Protein AF-0000000076625823 (afdb_homodimer)

Structure (mmCIF, N/CA/C/O backbone):
data_AF-0000000076625823-model_v1
#
loop_
_entity.id
_entity.type
_entity.pdbx_description
1 polymer 'Receptor expression-enhancing protein'
#
loop_
_atom_site.group_PDB
_atom_site.id
_atom_site.type_symbol
_atom_site.label_atom_id
_atom_site.label_alt_id
_atom_site.label_comp_id
_atom_site.label_asym_id
_atom_site.label_entity_id
_atom_site.label_seq_id
_atom_site.pdbx_PDB_ins_code
_atom_site.Cartn_x
_atom_site.Cartn_y
_atom_site.Cartn_z
_atom_site.occupancy
_atom_site.B_iso_or_equiv
_atom_site.auth_seq_id
_atom_site.auth_comp_id
_atom_site.auth_asym_id
_atom_site.auth_atom_id
_atom_site.pdbx_PDB_model_num
ATOM 1 N N . MET A 1 1 ? -3.732 29.141 26.281 1 57.47 1 MET A N 1
ATOM 2 C CA . MET A 1 1 ? -3.586 30.188 25.281 1 57.47 1 MET A CA 1
ATOM 3 C C . MET A 1 1 ? -2.172 30.203 24.703 1 57.47 1 MET A C 1
ATOM 5 O O . MET A 1 1 ? -1.99 30.297 23.484 1 57.47 1 MET A O 1
ATOM 9 N N . GLU A 1 2 ? -1.202 29.953 25.578 1 62.72 2 GLU A N 1
ATOM 10 C CA . GLU A 1 2 ? 0.2 29.969 25.172 1 62.72 2 GLU A CA 1
ATOM 11 C C . GLU A 1 2 ? 0.523 28.812 24.234 1 62.72 2 GLU A C 1
ATOM 13 O O . GLU A 1 2 ? 1.235 29 23.234 1 62.72 2 GLU A O 1
ATOM 18 N N . GLN A 1 3 ? -0.118 27.719 24.469 1 63.94 3 GLN A N 1
ATOM 19 C CA . GLN A 1 3 ? 0.103 26.547 23.641 1 63.94 3 GLN A CA 1
ATOM 20 C C . GLN A 1 3 ? -0.424 26.766 22.219 1 63.94 3 GLN A C 1
ATOM 22 O O . GLN A 1 3 ? 0.24 26.406 21.25 1 63.94 3 GLN A O 1
ATOM 27 N N . ILE A 1 4 ? -1.516 27.344 22.219 1 74.56 4 ILE A N 1
ATOM 28 C CA . ILE A 1 4 ? -2.156 27.609 20.938 1 74.56 4 ILE A CA 1
ATOM 29 C C . ILE A 1 4 ? -1.316 28.609 20.141 1 74.56 4 ILE A C 1
ATOM 31 O O . ILE A 1 4 ? -1.138 28.453 18.922 1 74.56 4 ILE A O 1
ATOM 35 N N . ASN A 1 5 ? -0.737 29.438 20.859 1 75.56 5 ASN A N 1
ATOM 36 C CA . ASN A 1 5 ? 0.093 30.438 20.188 1 75.56 5 ASN A CA 1
ATOM 37 C C . ASN A 1 5 ? 1.362 29.812 19.609 1 75.56 5 ASN A C 1
ATOM 39 O O . ASN A 1 5 ? 1.815 30.203 18.531 1 75.56 5 ASN A O 1
ATOM 43 N N . GLY A 1 6 ? 1.816 28.906 20.438 1 75.94 6 GLY A N 1
ATOM 44 C CA . GLY A 1 6 ? 2.98 28.188 19.938 1 75.94 6 GLY A CA 1
ATOM 45 C C . GLY A 1 6 ? 2.695 27.406 18.672 1 75.94 6 GLY A C 1
ATOM 46 O O . GLY A 1 6 ? 3.498 27.422 17.734 1 75.94 6 GLY A O 1
ATOM 47 N N . ILE A 1 7 ? 1.578 26.859 18.641 1 76.19 7 ILE A N 1
ATOM 48 C CA . ILE A 1 7 ? 1.15 26.078 17.484 1 76.19 7 ILE A CA 1
ATOM 49 C C . ILE A 1 7 ? 0.949 27.016 16.297 1 76.19 7 ILE A C 1
ATOM 51 O O . ILE A 1 7 ? 1.395 26.719 15.18 1 76.19 7 ILE A O 1
ATOM 55 N N . ILE A 1 8 ? 0.42 28.109 16.578 1 82.62 8 ILE A N 1
ATOM 56 C CA . ILE A 1 8 ? 0.132 29.062 15.523 1 82.62 8 ILE A CA 1
ATOM 57 C C . ILE A 1 8 ? 1.439 29.609 14.945 1 82.62 8 ILE A C 1
ATOM 59 O O . ILE A 1 8 ? 1.563 29.781 13.727 1 82.62 8 ILE A O 1
ATOM 63 N N . ASP A 1 9 ? 2.365 29.781 15.781 1 81.88 9 ASP A N 1
ATOM 64 C CA . ASP A 1 9 ? 3.648 30.312 15.32 1 81.88 9 ASP A CA 1
ATOM 65 C C . ASP A 1 9 ? 4.363 29.297 14.43 1 81.88 9 ASP A C 1
ATOM 67 O O . ASP A 1 9 ? 4.914 29.656 13.391 1 81.88 9 ASP A O 1
ATOM 71 N N . THR A 1 10 ? 4.324 28.125 14.906 1 76.75 10 THR A N 1
ATOM 72 C CA . THR A 1 10 ? 4.965 27.078 14.125 1 76.75 10 THR A CA 1
ATOM 73 C C . THR A 1 10 ? 4.266 26.906 12.781 1 76.75 10 THR A C 1
ATOM 75 O O . THR A 1 10 ? 4.922 26.75 11.75 1 76.75 10 THR A O 1
ATOM 78 N N . LEU A 1 11 ? 2.996 26.938 12.797 1 80.81 11 LEU A N 1
ATOM 79 C CA . LEU A 1 11 ? 2.217 26.797 11.57 1 80.81 11 LEU A CA 1
ATOM 80 C C . LEU A 1 11 ? 2.469 27.969 10.633 1 80.81 11 LEU A C 1
ATOM 82 O O . LEU A 1 11 ? 2.537 27.797 9.422 1 80.81 11 LEU A O 1
ATOM 86 N N . THR A 1 12 ? 2.592 29.109 11.25 1 82.06 12 THR A N 1
ATOM 87 C CA . THR A 1 12 ? 2.84 30.312 10.461 1 82.06 12 THR A CA 1
ATOM 88 C C . THR A 1 12 ? 4.164 30.203 9.711 1 82.06 12 THR A C 1
ATOM 90 O O . THR A 1 12 ? 4.238 30.516 8.523 1 82.06 12 THR A O 1
ATOM 93 N N . GLU A 1 13 ? 5.141 29.734 10.359 1 79.19 13 GLU A N 1
ATOM 94 C CA . GLU A 1 13 ? 6.461 29.609 9.75 1 79.19 13 GLU A CA 1
ATOM 95 C C . GLU A 1 13 ? 6.465 28.547 8.656 1 79.19 13 GLU A C 1
ATOM 97 O O . GLU A 1 13 ? 7.098 28.719 7.609 1 79.19 13 GLU A O 1
ATOM 102 N N . SER A 1 14 ? 5.727 27.578 8.875 1 75.62 14 SER A N 1
ATOM 103 C CA . SER A 1 14 ? 5.758 26.438 7.961 1 75.62 14 SER A CA 1
ATOM 104 C C . SER A 1 14 ? 4.887 26.703 6.734 1 75.62 14 SER A C 1
ATOM 106 O O . SER A 1 14 ? 5.129 26.125 5.668 1 75.62 14 SER A O 1
ATOM 108 N N . THR A 1 15 ? 3.93 27.469 6.836 1 79.44 15 THR A N 1
ATOM 109 C CA . THR A 1 15 ? 2.967 27.609 5.75 1 79.44 15 THR A CA 1
ATOM 110 C C . THR A 1 15 ? 3.045 28.984 5.121 1 79.44 15 THR A C 1
ATOM 112 O O . THR A 1 15 ? 2.219 29.344 4.273 1 79.44 15 THR A O 1
ATOM 115 N N . ARG A 1 16 ? 4.008 29.719 5.508 1 79.75 16 ARG A N 1
ATOM 116 C CA . ARG A 1 16 ? 4.125 31.109 5.051 1 79.75 16 ARG A CA 1
ATOM 117 C C . ARG A 1 16 ? 4.348 31.172 3.545 1 79.75 16 ARG A C 1
ATOM 119 O O . ARG A 1 16 ? 3.934 32.125 2.891 1 79.75 16 ARG A O 1
ATOM 126 N N . ASN A 1 17 ? 4.844 30.094 2.965 1 77.81 17 ASN A N 1
ATOM 127 C CA . ASN A 1 17 ? 5.207 30.141 1.552 1 77.81 17 ASN A CA 1
ATOM 128 C C . ASN A 1 17 ? 4.219 29.375 0.688 1 77.81 17 ASN A C 1
ATOM 130 O O . ASN A 1 17 ? 4.41 29.234 -0.523 1 77.81 17 ASN A O 1
ATOM 134 N N . LEU A 1 18 ? 3.158 28.906 1.24 1 76.94 18 LEU A N 1
ATOM 135 C CA . LEU A 1 18 ? 2.137 28.203 0.464 1 76.94 18 LEU A CA 1
ATOM 136 C C . LEU A 1 18 ? 1.163 29.203 -0.165 1 76.94 18 LEU A C 1
ATOM 138 O O . LEU A 1 18 ? 0.461 29.922 0.546 1 76.94 18 LEU A O 1
ATOM 142 N N . PRO A 1 19 ? 1.155 29.25 -1.466 1 80.69 19 PRO A N 1
ATOM 143 C CA . PRO A 1 19 ? 0.391 30.297 -2.158 1 80.69 19 PRO A CA 1
ATOM 144 C C . PRO A 1 19 ? -1.096 30.266 -1.81 1 80.69 19 PRO A C 1
ATOM 146 O O . PRO A 1 19 ? -1.702 31.312 -1.586 1 80.69 19 PRO A O 1
ATOM 149 N N . VAL A 1 20 ? -1.667 29.109 -1.739 1 80.62 20 VAL A N 1
ATOM 150 C CA . VAL A 1 20 ? -3.096 28.984 -1.468 1 80.62 20 VAL A CA 1
ATOM 151 C C . VAL A 1 20 ? -3.395 29.484 -0.054 1 80.62 20 VAL A C 1
ATOM 153 O O . VAL A 1 20 ? -4.34 30.25 0.156 1 80.62 20 VAL A O 1
ATOM 156 N N . ILE A 1 21 ? -2.582 29.188 0.88 1 85.75 21 ILE A N 1
ATOM 157 C CA . ILE A 1 21 ? -2.793 29.578 2.27 1 85.75 21 ILE A CA 1
ATOM 158 C C . ILE A 1 21 ? -2.518 31.078 2.434 1 85.75 21 ILE A C 1
ATOM 160 O O . ILE A 1 21 ? -3.238 31.766 3.152 1 85.75 21 ILE A O 1
ATOM 164 N N . LYS A 1 22 ? -1.471 31.5 1.735 1 87.25 22 LYS A N 1
ATOM 165 C CA . LYS A 1 22 ? -1.116 32.906 1.775 1 87.25 22 LYS A CA 1
ATOM 166 C C . LYS A 1 22 ? -2.252 33.781 1.24 1 87.25 22 LYS A C 1
ATOM 168 O O . LYS A 1 22 ? -2.57 34.812 1.817 1 87.25 22 LYS A O 1
ATOM 173 N N . ASP A 1 23 ? -2.809 33.312 0.148 1 90.5 23 ASP A N 1
ATOM 174 C CA . ASP A 1 23 ? -3.895 34.062 -0.476 1 90.5 23 ASP A CA 1
ATOM 175 C C . ASP A 1 23 ? -5.109 34.125 0.446 1 90.5 23 ASP A C 1
ATOM 177 O O . ASP A 1 23 ? -5.711 35.188 0.6 1 90.5 23 ASP A O 1
ATOM 181 N N . ILE A 1 24 ? -5.418 33.094 1.051 1 92.44 24 ILE A N 1
ATOM 182 C CA . ILE A 1 24 ? -6.562 33.062 1.956 1 92.44 24 ILE A CA 1
ATOM 183 C C . ILE A 1 24 ? -6.285 33.938 3.182 1 92.44 24 ILE A C 1
ATOM 185 O O . ILE A 1 24 ? -7.16 34.656 3.639 1 92.44 24 ILE A O 1
ATOM 189 N N . ALA A 1 25 ? -5.086 33.812 3.734 1 93.25 25 ALA A N 1
ATOM 190 C CA . ALA A 1 25 ? -4.691 34.594 4.902 1 93.25 25 ALA A CA 1
ATOM 191 C C . ALA A 1 25 ? -4.773 36.094 4.609 1 93.25 25 ALA A C 1
ATOM 193 O O . ALA A 1 25 ? -5.273 36.875 5.434 1 93.25 25 ALA A O 1
ATOM 194 N N . HIS A 1 26 ? -4.27 36.5 3.432 1 92.88 26 HIS A N 1
ATOM 195 C CA . HIS A 1 26 ? -4.277 37.906 3.027 1 92.88 26 HIS A CA 1
ATOM 196 C C . HIS A 1 26 ? -5.703 38.406 2.9 1 92.88 26 HIS A C 1
ATOM 198 O O . HIS A 1 26 ? -6.004 39.531 3.357 1 92.88 26 HIS A O 1
ATOM 204 N N . LYS A 1 27 ? -6.535 37.656 2.322 1 94.5 27 LYS A N 1
ATOM 205 C CA . LYS A 1 27 ? -7.926 38.062 2.119 1 94.5 27 LYS A CA 1
ATOM 206 C C . LYS A 1 27 ? -8.672 38.156 3.447 1 94.5 27 LYS A C 1
ATOM 208 O O . LYS A 1 27 ? -9.531 39.031 3.629 1 94.5 27 LYS A O 1
ATOM 213 N N . ALA A 1 28 ? -8.398 37.281 4.359 1 94.31 28 ALA A N 1
ATOM 214 C CA . ALA A 1 28 ? -9.086 37.219 5.645 1 94.31 28 ALA A CA 1
ATOM 215 C C . ALA A 1 28 ? -8.453 38.188 6.652 1 94.31 28 ALA A C 1
ATOM 217 O O . ALA A 1 28 ? -9.023 38.438 7.715 1 94.31 28 ALA A O 1
ATOM 218 N N . GLY A 1 29 ? -7.234 38.625 6.418 1 93.88 29 GLY A N 1
ATOM 219 C CA . GLY A 1 29 ? -6.523 39.531 7.305 1 93.88 29 GLY A CA 1
ATOM 220 C C . GLY A 1 29 ? -5.938 38.844 8.523 1 93.88 29 GLY A C 1
ATOM 221 O O . GLY A 1 29 ? -5.93 39.406 9.617 1 93.88 29 GLY A O 1
ATOM 222 N N . VAL A 1 30 ? -5.641 37.625 8.383 1 94.06 30 VAL A N 1
ATOM 223 C CA . VAL A 1 30 ? -5.062 36.844 9.477 1 94.06 30 VAL A CA 1
ATOM 224 C C . VAL A 1 30 ? -3.75 36.219 9.031 1 94.06 30 VAL A C 1
ATOM 226 O O . VAL A 1 30 ? -3.361 36.344 7.863 1 94.06 30 VAL A O 1
ATOM 229 N N . SER A 1 31 ? -3.008 35.656 10.023 1 91.81 31 SER A N 1
ATOM 230 C CA . SER A 1 31 ? -1.742 35.031 9.695 1 91.81 31 SER A CA 1
ATOM 231 C C . SER A 1 31 ? -1.971 33.688 9.016 1 91.81 31 SER A C 1
ATOM 233 O O . SER A 1 31 ? -3.053 33.094 9.125 1 91.81 31 SER A O 1
ATOM 235 N N . THR A 1 32 ? -0.973 33.188 8.359 1 90.12 32 THR A N 1
ATOM 236 C CA . THR A 1 32 ? -1.04 31.875 7.707 1 90.12 32 THR A CA 1
ATOM 237 C C . THR A 1 32 ? -1.203 30.766 8.742 1 90.12 32 THR A C 1
ATOM 239 O O . THR A 1 32 ? -1.819 29.734 8.461 1 90.12 32 THR A O 1
ATOM 242 N N . GLY A 1 33 ? -0.677 30.984 9.859 1 87 33 GLY A N 1
ATOM 243 C CA . GLY A 1 33 ? -0.816 30.016 10.938 1 87 33 GLY A CA 1
ATOM 244 C C . GLY A 1 33 ? -2.256 29.797 11.367 1 87 33 GLY A C 1
ATOM 245 O O . GLY A 1 33 ? -2.676 28.672 11.602 1 87 33 GLY A O 1
ATOM 246 N N . HIS A 1 34 ? -2.975 30.844 11.508 1 90.81 34 HIS A N 1
ATOM 247 C CA . HIS A 1 34 ? -4.387 30.75 11.867 1 90.81 34 HIS A CA 1
ATOM 248 C C . HIS A 1 34 ? -5.184 30.016 10.797 1 90.81 34 HIS A C 1
ATOM 250 O O . HIS A 1 34 ? -6.051 29.203 11.109 1 90.81 34 HIS A O 1
ATOM 256 N N . VAL A 1 35 ? -4.895 30.344 9.555 1 90.5 35 VAL A N 1
ATOM 257 C CA . VAL A 1 35 ? -5.59 29.688 8.445 1 90.5 35 VAL A CA 1
ATOM 258 C C . VAL A 1 35 ? -5.277 28.203 8.445 1 90.5 35 VAL A C 1
ATOM 260 O O . VAL A 1 35 ? -6.18 27.375 8.273 1 90.5 35 VAL A O 1
ATOM 263 N N . SER A 1 36 ? -4.027 27.906 8.695 1 86.94 36 SER A N 1
ATOM 264 C CA . SER A 1 36 ? -3.617 26.516 8.719 1 86.94 36 SER A CA 1
ATOM 265 C C . SER A 1 36 ? -4.277 25.75 9.859 1 86.94 36 SER A C 1
ATOM 267 O O . SER A 1 36 ? -4.719 24.609 9.688 1 86.94 36 SER A O 1
ATOM 269 N N . LEU A 1 37 ? -4.258 26.328 10.961 1 87.44 37 LEU A N 1
ATOM 270 C CA . LEU A 1 37 ? -4.906 25.688 12.109 1 87.44 37 LEU A CA 1
ATOM 271 C C . LEU A 1 37 ? -6.391 25.469 11.836 1 87.44 37 LEU A C 1
ATOM 273 O O . LEU A 1 37 ? -6.93 24.406 12.156 1 87.44 37 LEU A O 1
ATOM 277 N N . GLY A 1 38 ? -7.023 26.453 11.32 1 89 38 GLY A N 1
ATOM 278 C CA . GLY A 1 38 ? -8.422 26.297 10.938 1 89 38 GLY A CA 1
ATOM 279 C C . GLY A 1 38 ? -8.648 25.156 9.961 1 89 38 GLY A C 1
ATOM 280 O O . GLY A 1 38 ? -9.594 24.375 10.117 1 89 38 GLY A O 1
ATOM 281 N N . ALA A 1 39 ? -7.828 25.094 8.977 1 88.12 39 ALA A N 1
ATOM 282 C CA . ALA A 1 39 ? -7.934 24.031 7.988 1 88.12 39 ALA A CA 1
ATOM 283 C C . ALA A 1 39 ? -7.766 22.656 8.641 1 88.12 39 ALA A C 1
ATOM 285 O O . ALA A 1 39 ? -8.5 21.719 8.328 1 88.12 39 ALA A O 1
ATOM 286 N N . ILE A 1 40 ? -6.793 22.516 9.492 1 86.81 40 ILE A N 1
ATOM 287 C CA . ILE A 1 40 ? -6.523 21.266 10.172 1 86.81 40 ILE A CA 1
ATOM 288 C C . ILE A 1 40 ? -7.73 20.859 11.016 1 86.81 40 ILE A C 1
ATOM 290 O O . ILE A 1 40 ? -8.164 19.703 10.977 1 86.81 40 ILE A O 1
ATOM 294 N N . VAL A 1 41 ? -8.203 21.766 11.734 1 88.62 41 VAL A N 1
ATOM 295 C CA . VAL A 1 41 ? -9.375 21.516 12.578 1 88.62 41 VAL A CA 1
ATOM 296 C C . VAL A 1 41 ? -10.555 21.109 11.703 1 88.62 41 VAL A C 1
ATOM 298 O O . VAL A 1 41 ? -11.281 20.156 12.023 1 88.62 41 VAL A O 1
ATOM 301 N N . PHE A 1 42 ? -10.742 21.797 10.617 1 89.94 42 PHE A N 1
ATOM 302 C CA . PHE A 1 42 ? -11.828 21.516 9.688 1 89.94 42 PHE A CA 1
ATOM 303 C C . PHE A 1 42 ? -11.703 20.109 9.117 1 89.94 42 PHE A C 1
ATOM 305 O O . PHE A 1 42 ? -12.672 19.344 9.117 1 89.94 42 PHE A O 1
ATOM 312 N N . ILE A 1 43 ? -10.555 19.781 8.703 1 88.81 43 ILE A N 1
ATOM 313 C CA . ILE A 1 43 ? -10.297 18.469 8.117 1 88.81 43 ILE A CA 1
ATOM 314 C C . ILE A 1 43 ? -10.547 17.391 9.164 1 88.81 43 ILE A C 1
ATOM 316 O O . ILE A 1 43 ? -11.211 16.391 8.875 1 88.81 43 ILE A O 1
ATOM 320 N N . THR A 1 44 ? -10.047 17.609 10.367 1 88.31 44 THR A N 1
ATOM 321 C CA . THR A 1 44 ? -10.211 16.656 11.453 1 88.31 44 THR A CA 1
ATOM 322 C C . THR A 1 44 ? -11.695 16.438 11.773 1 88.31 44 THR A C 1
ATOM 324 O O . THR A 1 44 ? -12.141 15.305 11.938 1 88.31 44 THR A O 1
ATOM 327 N N . LEU A 1 45 ? -12.406 17.484 11.766 1 89.12 45 LEU A N 1
ATOM 328 C CA . LEU A 1 45 ? -13.836 17.406 12.039 1 89.12 45 LEU A CA 1
ATOM 329 C C . LEU A 1 45 ? -14.562 16.641 10.945 1 89.12 45 LEU A C 1
ATOM 331 O O . LEU A 1 45 ? -15.445 15.828 11.227 1 89.12 45 LEU A O 1
ATOM 335 N N . PHE A 1 46 ? -14.242 16.938 9.758 1 89.88 46 PHE A N 1
ATOM 336 C CA . PHE A 1 46 ? -14.844 16.234 8.633 1 89.88 46 PHE A CA 1
ATOM 337 C C . PHE A 1 46 ? -14.562 14.742 8.703 1 89.88 46 PHE A C 1
ATOM 339 O O . PHE A 1 46 ? -15.461 13.922 8.477 1 89.88 46 PHE A O 1
ATOM 346 N N . MET A 1 47 ? -13.398 14.398 9.078 1 88.88 47 MET A N 1
ATOM 347 C CA . MET A 1 47 ? -13.031 12.984 9.188 1 88.88 47 MET A CA 1
ATOM 348 C C . MET A 1 47 ? -13.766 12.328 10.352 1 88.88 47 MET A C 1
ATOM 350 O O . MET A 1 47 ? -14.141 11.156 10.266 1 88.88 47 MET A O 1
ATOM 354 N N . PHE A 1 48 ? -13.883 13.141 11.375 1 85.06 48 PHE A N 1
ATOM 355 C CA . PHE A 1 48 ? -14.609 12.656 12.539 1 85.06 48 PHE A CA 1
ATOM 356 C C . PHE A 1 48 ? -16.047 12.297 12.172 1 85.06 48 PHE A C 1
ATOM 358 O O . PHE A 1 48 ? -16.578 11.297 12.656 1 85.06 48 PHE A O 1
ATOM 365 N N . LEU A 1 49 ? -16.594 13.008 11.211 1 85.81 49 LEU A N 1
ATOM 366 C CA . LEU A 1 49 ? -17.969 12.789 10.766 1 85.81 49 LEU A CA 1
ATOM 367 C C . LEU A 1 49 ? -18.016 11.7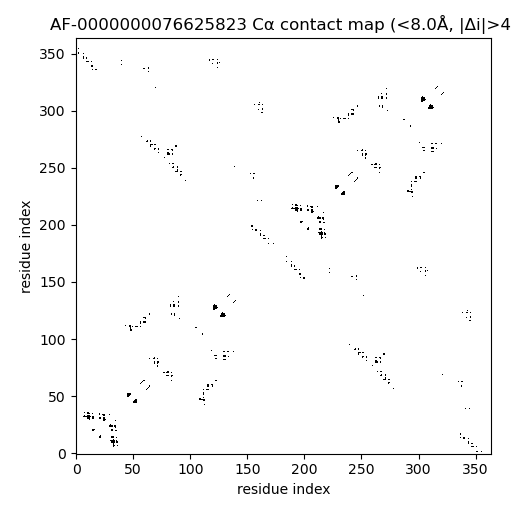42 9.664 1 85.81 49 LEU A C 1
ATOM 369 O O . LEU A 1 49 ? -19.094 11.398 9.18 1 85.81 49 LEU A O 1
ATOM 373 N N . GLY A 1 50 ? -16.859 11.273 9.273 1 81.19 50 GLY A N 1
ATOM 374 C CA . GLY A 1 50 ? -16.781 10.234 8.258 1 81.19 50 GLY A CA 1
ATOM 375 C C . GLY A 1 50 ? -16.859 10.773 6.844 1 81.19 50 GLY A C 1
ATOM 376 O O . GLY A 1 50 ? -16.953 10.008 5.883 1 81.19 50 GLY A O 1
ATOM 377 N N . ILE A 1 51 ? -16.766 12.094 6.754 1 86.06 51 ILE A N 1
ATOM 378 C CA . ILE A 1 51 ? -16.891 12.727 5.445 1 86.06 51 ILE A CA 1
ATOM 379 C C . ILE A 1 51 ? -15.516 12.766 4.77 1 86.06 51 ILE A C 1
ATOM 381 O O . ILE A 1 51 ? -14.586 13.414 5.27 1 86.06 51 ILE A O 1
ATOM 385 N N . CYS A 1 52 ? -15.375 12.117 3.635 1 87.06 52 CYS A N 1
ATOM 386 C CA . CYS A 1 52 ? -14.172 12.086 2.814 1 87.06 52 CYS A CA 1
ATOM 387 C C . CYS A 1 52 ? -12.992 11.531 3.596 1 87.06 52 CYS A C 1
ATOM 389 O O . CYS A 1 52 ? -11.836 11.844 3.299 1 87.06 52 CYS A O 1
ATOM 391 N N . ALA A 1 53 ? -13.242 10.75 4.652 1 86.94 53 ALA A N 1
ATOM 392 C CA . ALA A 1 53 ? -12.188 10.266 5.547 1 86.94 53 ALA A CA 1
ATOM 393 C C . ALA A 1 53 ? -11.258 9.297 4.828 1 86.94 53 ALA A C 1
ATOM 395 O O . ALA A 1 53 ? -10.031 9.398 4.941 1 86.94 53 ALA A O 1
ATOM 396 N N . ASP A 1 54 ? -11.758 8.453 4.031 1 85.19 54 ASP A N 1
ATOM 397 C CA . ASP A 1 54 ? -10.953 7.488 3.295 1 85.19 54 ASP A CA 1
ATOM 398 C C . ASP A 1 54 ? -10.094 8.188 2.24 1 85.19 54 ASP A C 1
ATOM 400 O O . ASP A 1 54 ? -8.922 7.848 2.064 1 85.19 54 ASP A O 1
ATOM 404 N N . LEU A 1 55 ? -10.781 9.062 1.586 1 84.88 55 LEU A N 1
ATOM 405 C CA . LEU A 1 55 ? -10.07 9.797 0.543 1 84.88 55 LEU A CA 1
ATOM 406 C C . LEU A 1 55 ? -8.898 10.57 1.128 1 84.88 55 LEU A C 1
ATOM 408 O O . LEU A 1 55 ? -7.777 10.492 0.612 1 84.88 55 LEU A O 1
ATOM 412 N N . ILE A 1 56 ? -9.141 11.266 2.24 1 88.62 56 ILE A N 1
ATOM 413 C CA . ILE A 1 56 ? -8.086 12.055 2.881 1 88.62 56 ILE A CA 1
ATOM 414 C C . ILE A 1 56 ? -6.973 11.133 3.361 1 88.62 56 ILE A C 1
ATOM 416 O O . ILE A 1 56 ? -5.789 11.414 3.135 1 88.62 56 ILE A O 1
ATOM 420 N N . THR A 1 57 ? -7.309 10.008 3.986 1 89.94 57 THR A N 1
ATOM 421 C CA . THR A 1 57 ? -6.32 9.062 4.496 1 89.94 57 THR A CA 1
ATOM 422 C C . THR A 1 57 ? -5.512 8.461 3.35 1 89.94 57 THR A C 1
ATOM 424 O O . THR A 1 57 ? -4.305 8.242 3.482 1 89.94 57 THR A O 1
ATOM 427 N N . ASP A 1 58 ? -6.09 8.242 2.221 1 89.44 58 ASP A N 1
ATOM 428 C CA . ASP A 1 58 ? -5.395 7.68 1.067 1 89.44 58 ASP A CA 1
ATOM 429 C C . ASP A 1 58 ? -4.457 8.711 0.436 1 89.44 58 ASP A C 1
ATOM 431 O O . ASP A 1 58 ? -3.318 8.391 0.088 1 89.44 58 ASP A O 1
ATOM 435 N N . LEU A 1 59 ? -4.98 9.914 0.326 1 88.94 59 LEU A N 1
ATOM 436 C CA . LEU A 1 59 ? -4.172 10.961 -0.277 1 88.94 59 LEU A CA 1
ATOM 437 C C . LEU A 1 59 ? -2.904 11.203 0.538 1 88.94 59 LEU A C 1
ATOM 439 O O . LEU A 1 59 ? -1.806 11.266 -0.019 1 88.94 59 LEU A O 1
ATOM 443 N N . ILE A 1 60 ? -3.049 11.234 1.796 1 89.69 60 ILE A N 1
ATOM 444 C CA . ILE A 1 60 ? -1.911 11.586 2.639 1 89.69 60 ILE A CA 1
ATOM 445 C C . ILE A 1 60 ? -1.11 10.328 2.973 1 89.69 60 ILE A C 1
ATOM 447 O O . ILE A 1 60 ? 0.122 10.352 2.953 1 89.69 60 ILE A O 1
ATOM 451 N N . GLY A 1 61 ? -1.804 9.234 3.244 1 91.81 61 GLY A N 1
ATOM 452 C CA . GLY A 1 61 ? -1.158 8.031 3.732 1 91.81 61 GLY A CA 1
ATOM 453 C C . GLY A 1 61 ? -0.618 7.148 2.621 1 91.81 61 GLY A C 1
ATOM 454 O O . GLY A 1 61 ? 0.22 6.277 2.863 1 91.81 61 GLY A O 1
ATOM 455 N N . MET A 1 62 ? -1.044 7.352 1.397 1 94.12 62 MET A N 1
ATOM 456 C CA . MET A 1 62 ? -0.608 6.48 0.31 1 94.12 62 MET A CA 1
ATOM 457 C C . MET A 1 62 ? -0.052 7.297 -0.852 1 94.12 62 MET A C 1
ATOM 459 O O . MET A 1 62 ? 1.055 7.035 -1.327 1 94.12 62 MET A O 1
ATOM 463 N N . PHE A 1 63 ? -0.703 8.367 -1.159 1 90.81 63 PHE A N 1
ATOM 464 C CA . PHE A 1 63 ? -0.276 9.094 -2.346 1 90.81 63 PHE A CA 1
ATOM 465 C C . PHE A 1 63 ? 0.973 9.922 -2.053 1 90.81 63 PHE A C 1
ATOM 467 O O . PHE A 1 63 ? 1.865 10.023 -2.898 1 90.81 63 PHE A O 1
ATOM 474 N N . TYR A 1 64 ? 1.024 10.516 -0.892 1 90.44 64 TYR A N 1
ATOM 475 C CA . TYR A 1 64 ? 2.232 11.25 -0.535 1 90.44 64 TYR A CA 1
ATOM 476 C C . TYR A 1 64 ? 3.447 10.336 -0.523 1 90.44 64 TYR A C 1
ATOM 478 O O . TYR A 1 64 ? 4.445 10.609 -1.193 1 90.44 64 TYR A O 1
ATOM 486 N N . PRO A 1 65 ? 3.312 9.227 0.168 1 93.88 65 PRO A N 1
ATOM 487 C CA . PRO A 1 65 ? 4.441 8.297 0.124 1 93.88 65 PRO A CA 1
ATOM 488 C C . PRO A 1 65 ? 4.734 7.793 -1.287 1 93.88 65 PRO A C 1
ATOM 490 O O . PRO A 1 65 ? 5.895 7.531 -1.624 1 93.88 65 PRO A O 1
ATOM 493 N N . MET A 1 66 ? 3.709 7.656 -2.053 1 94.81 66 MET A N 1
ATOM 494 C CA . MET A 1 66 ? 3.9 7.223 -3.434 1 94.81 66 MET A CA 1
ATOM 495 C C . MET A 1 66 ? 4.75 8.234 -4.203 1 94.81 66 MET A C 1
ATOM 497 O O . MET A 1 66 ? 5.703 7.852 -4.887 1 94.81 66 MET A O 1
ATOM 501 N N . PHE A 1 67 ? 4.473 9.461 -4.051 1 91.62 67 PHE A N 1
ATOM 502 C CA . PHE A 1 67 ? 5.207 10.508 -4.75 1 91.62 67 PHE A CA 1
ATOM 503 C C . PHE A 1 67 ? 6.641 10.594 -4.242 1 91.62 67 PHE A C 1
ATOM 505 O O . PHE A 1 67 ? 7.574 10.766 -5.031 1 91.62 67 PHE A O 1
ATOM 512 N N . MET A 1 68 ? 6.832 10.523 -2.988 1 92 68 MET A N 1
ATOM 513 C CA . MET A 1 68 ? 8.172 10.57 -2.414 1 92 68 MET A CA 1
ATOM 514 C C . MET A 1 68 ? 8.984 9.359 -2.838 1 92 68 MET A C 1
ATOM 516 O O . MET A 1 68 ? 10.203 9.445 -3.016 1 92 68 MET A O 1
ATOM 520 N N . SER A 1 69 ? 8.297 8.25 -2.945 1 95.19 69 SER A N 1
ATOM 521 C CA . SER A 1 69 ? 8.961 7.055 -3.459 1 95.19 69 SER A CA 1
ATOM 522 C C . SER A 1 69 ? 9.406 7.254 -4.902 1 95.19 69 SER A C 1
ATOM 524 O O . SER A 1 69 ? 10.508 6.84 -5.281 1 95.19 69 SER A O 1
ATOM 526 N N . PHE A 1 70 ? 8.555 7.879 -5.668 1 94.12 70 PHE A N 1
ATOM 527 C CA . PHE A 1 70 ? 8.914 8.211 -7.043 1 94.12 70 PHE A CA 1
ATOM 528 C C . PHE A 1 70 ? 10.156 9.094 -7.078 1 94.12 70 PHE A C 1
ATOM 530 O O . PHE A 1 70 ? 11.078 8.836 -7.852 1 94.12 70 PHE A O 1
ATOM 537 N N . LYS A 1 71 ? 10.227 10.055 -6.266 1 92.25 71 LYS A N 1
ATOM 538 C CA . LYS A 1 71 ? 11.383 10.938 -6.199 1 92.25 71 LYS A CA 1
ATOM 539 C C . LYS A 1 71 ? 12.641 10.172 -5.789 1 92.25 71 LYS A C 1
ATOM 541 O O . LYS A 1 71 ? 13.719 10.406 -6.332 1 92.25 71 LYS A O 1
ATOM 546 N N . ALA A 1 72 ? 12.484 9.336 -4.836 1 92.62 72 ALA A N 1
ATOM 547 C CA . ALA A 1 72 ? 13.609 8.523 -4.379 1 92.62 72 ALA A CA 1
ATOM 548 C C . ALA A 1 72 ? 14.156 7.656 -5.508 1 92.62 72 ALA A C 1
ATOM 550 O O . ALA A 1 72 ? 15.375 7.504 -5.648 1 92.62 72 ALA A O 1
ATOM 551 N N . LEU A 1 73 ? 13.234 7.129 -6.316 1 93.94 73 LEU A N 1
ATOM 552 C CA . LEU A 1 73 ? 13.633 6.258 -7.418 1 93.94 73 LEU A CA 1
ATOM 553 C C . LEU A 1 73 ? 14.406 7.035 -8.477 1 93.94 73 LEU A C 1
ATOM 555 O O . LEU A 1 73 ? 15.266 6.48 -9.156 1 93.94 73 LEU A O 1
ATOM 559 N N . GLU A 1 74 ? 14.117 8.281 -8.602 1 91.56 74 GLU A N 1
ATOM 560 C CA . GLU A 1 74 ? 14.711 9.094 -9.656 1 91.56 74 GLU A CA 1
ATOM 561 C C . GLU A 1 74 ? 15.984 9.789 -9.172 1 91.56 74 GLU A C 1
ATOM 563 O O . GLU A 1 74 ? 16.703 10.398 -9.961 1 91.56 74 GLU A O 1
ATOM 568 N N . THR A 1 75 ? 16.234 9.633 -7.887 1 86.69 75 THR A N 1
ATOM 569 C CA . THR A 1 75 ? 17.469 10.188 -7.344 1 86.69 75 THR A CA 1
ATOM 570 C C . THR A 1 75 ? 18.484 9.086 -7.074 1 86.69 75 THR A C 1
ATOM 572 O O . THR A 1 75 ? 18.125 7.91 -6.992 1 86.69 75 THR A O 1
ATOM 575 N N . LYS A 1 76 ? 19.812 9.312 -7 1 80 76 LYS A N 1
ATOM 576 C CA . LYS A 1 76 ? 20.891 8.328 -6.922 1 80 76 LYS A CA 1
ATOM 577 C C . LYS A 1 76 ? 21.094 7.852 -5.484 1 80 76 LYS A C 1
ATOM 579 O O . LYS A 1 76 ? 21.594 6.75 -5.258 1 80 76 LYS A O 1
ATOM 584 N N . GLY A 1 77 ? 20.516 8.406 -4.52 1 76.75 77 GLY A N 1
ATOM 585 C CA . GLY A 1 77 ? 20.766 7.992 -3.15 1 76.75 77 GLY A CA 1
ATOM 586 C C . GLY A 1 77 ? 19.922 6.82 -2.709 1 76.75 77 GLY A C 1
ATOM 587 O O . GLY A 1 77 ? 18.688 6.855 -2.84 1 76.75 77 GLY A O 1
ATOM 588 N N . ALA A 1 78 ? 20.578 5.727 -2.211 1 76.56 78 ALA A N 1
ATOM 589 C CA . ALA A 1 78 ? 19.922 4.492 -1.795 1 76.56 78 ALA A CA 1
ATOM 590 C C . ALA A 1 78 ? 19.188 4.68 -0.468 1 76.56 78 ALA A C 1
ATOM 592 O O . ALA A 1 78 ? 18.219 3.969 -0.176 1 76.56 78 ALA A O 1
ATOM 593 N N . ASP A 1 79 ? 19.594 5.68 0.226 1 85.06 79 ASP A N 1
ATOM 594 C CA . ASP A 1 79 ? 19.062 5.832 1.576 1 85.06 79 ASP A CA 1
ATOM 595 C C . ASP A 1 79 ? 17.594 6.238 1.542 1 85.06 79 ASP A C 1
ATOM 597 O O . ASP A 1 79 ? 16.781 5.754 2.346 1 85.06 79 ASP A O 1
ATOM 601 N N . ASP A 1 80 ? 17.266 7.027 0.625 1 88.94 80 ASP A N 1
ATOM 602 C CA . ASP A 1 80 ? 15.867 7.453 0.52 1 88.94 80 ASP A CA 1
ATOM 603 C C . ASP A 1 80 ? 14.977 6.309 0.041 1 88.94 80 ASP A C 1
ATOM 605 O O . ASP A 1 80 ? 13.828 6.184 0.474 1 88.94 80 ASP A O 1
ATOM 609 N N . ASP A 1 81 ? 15.617 5.441 -0.825 1 92.12 81 ASP A N 1
ATOM 610 C CA . ASP A 1 81 ? 14.867 4.266 -1.256 1 92.12 81 ASP A CA 1
ATOM 611 C C . ASP A 1 81 ? 14.492 3.389 -0.064 1 92.12 81 ASP A C 1
ATOM 613 O O . ASP A 1 81 ? 13.352 2.928 0.038 1 92.12 81 ASP A O 1
ATOM 617 N N . LYS A 1 82 ? 15.438 3.172 0.792 1 93.31 82 LYS A N 1
ATOM 618 C CA . LYS A 1 82 ? 15.219 2.301 1.942 1 93.31 82 LYS A CA 1
ATOM 619 C C . LYS A 1 82 ? 14.164 2.891 2.881 1 93.31 82 LYS A C 1
ATOM 621 O O . LYS A 1 82 ? 13.352 2.158 3.445 1 93.31 82 LYS A O 1
ATOM 626 N N . LEU A 1 83 ? 14.219 4.152 3.029 1 93.44 83 LEU A N 1
ATOM 627 C CA . LEU A 1 83 ? 13.273 4.824 3.912 1 93.44 83 LEU A CA 1
ATOM 628 C C . LEU A 1 83 ? 11.836 4.566 3.467 1 93.44 83 LEU A C 1
ATOM 630 O O . LEU A 1 83 ? 11.008 4.121 4.262 1 93.44 83 LEU A O 1
ATOM 634 N N . TRP A 1 84 ? 11.641 4.812 2.238 1 96.38 84 TRP A N 1
ATOM 635 C CA . TRP A 1 84 ? 10.266 4.715 1.761 1 96.38 84 TRP A CA 1
ATOM 636 C C . TRP A 1 84 ? 9.844 3.254 1.604 1 96.38 84 TRP A C 1
ATOM 638 O O . TRP A 1 84 ? 8.68 2.91 1.816 1 96.38 84 TRP A O 1
ATOM 648 N N . LEU A 1 85 ? 10.828 2.404 1.255 1 97.25 85 LEU A N 1
ATOM 649 C CA . LEU A 1 85 ? 10.523 0.978 1.237 1 97.25 85 LEU A CA 1
ATOM 650 C C . LEU A 1 85 ? 10.133 0.488 2.627 1 97.25 85 LEU A C 1
ATOM 652 O O . LEU A 1 85 ? 9.203 -0.311 2.771 1 97.25 85 LEU A O 1
ATOM 656 N N . THR A 1 86 ? 10.82 0.97 3.629 1 97.62 86 THR A N 1
ATOM 657 C CA . THR A 1 86 ? 10.492 0.628 5.008 1 97.62 86 THR A CA 1
ATOM 658 C C . THR A 1 86 ? 9.086 1.099 5.363 1 97.62 86 THR A C 1
ATOM 660 O O . THR A 1 86 ? 8.328 0.375 6.012 1 97.62 86 THR A O 1
ATOM 663 N N . TYR A 1 87 ? 8.75 2.309 4.93 1 97.5 87 TYR A N 1
ATOM 664 C CA . TYR A 1 87 ? 7.398 2.807 5.152 1 97.5 87 TYR A CA 1
ATOM 665 C C . TYR A 1 87 ? 6.363 1.835 4.598 1 97.5 87 TYR A C 1
ATOM 667 O O . TYR A 1 87 ? 5.383 1.512 5.273 1 97.5 87 TYR A O 1
ATOM 675 N N . TRP A 1 88 ? 6.562 1.366 3.385 1 97.69 88 TRP A N 1
ATOM 676 C CA . TRP A 1 88 ? 5.594 0.5 2.719 1 97.69 88 TRP A CA 1
ATOM 677 C C . TRP A 1 88 ? 5.465 -0.832 3.449 1 97.69 88 TRP A C 1
ATOM 679 O O . TRP A 1 88 ? 4.375 -1.408 3.516 1 97.69 88 TRP A O 1
ATOM 689 N N . VAL A 1 89 ? 6.57 -1.352 4.004 1 97.44 89 VAL A N 1
ATOM 690 C CA . VAL A 1 89 ? 6.527 -2.594 4.77 1 97.44 89 VAL A CA 1
ATOM 691 C C . VAL A 1 89 ? 5.668 -2.404 6.016 1 97.44 89 VAL A C 1
ATOM 693 O O . VAL A 1 89 ? 4.785 -3.217 6.297 1 97.44 89 VAL A O 1
ATOM 696 N N . VAL A 1 90 ? 5.879 -1.338 6.703 1 97.38 90 VAL A N 1
ATOM 697 C CA . VAL A 1 90 ? 5.141 -1.053 7.93 1 97.38 90 VAL A CA 1
ATOM 698 C C . VAL A 1 90 ? 3.68 -0.758 7.594 1 97.38 90 VAL A C 1
ATOM 700 O O . VAL A 1 90 ? 2.77 -1.219 8.289 1 97.38 90 VAL A O 1
ATOM 703 N N . PHE A 1 91 ? 3.477 0.009 6.539 1 97.12 91 PHE A N 1
ATOM 704 C CA . PHE A 1 91 ? 2.141 0.362 6.078 1 97.12 91 PHE A CA 1
ATOM 705 C C . PHE A 1 91 ? 1.332 -0.889 5.754 1 97.12 91 PHE A C 1
ATOM 707 O O . PHE A 1 91 ? 0.16 -0.989 6.121 1 97.12 91 PHE A O 1
ATOM 714 N N . ALA A 1 92 ? 1.951 -1.824 5.062 1 95.81 92 ALA A N 1
ATOM 715 C CA . ALA A 1 92 ? 1.265 -3.053 4.668 1 95.81 92 ALA A CA 1
ATOM 716 C C . ALA A 1 92 ? 0.823 -3.848 5.895 1 95.81 92 ALA A C 1
ATOM 718 O O . ALA A 1 92 ? -0.298 -4.363 5.938 1 95.81 92 ALA A O 1
ATOM 719 N N . LEU A 1 93 ? 1.676 -4.008 6.855 1 92.94 93 LEU A N 1
ATOM 720 C CA . LEU A 1 93 ? 1.33 -4.715 8.086 1 92.94 93 LEU A CA 1
ATOM 721 C C . LEU A 1 93 ? 0.199 -4.008 8.82 1 92.94 93 LEU A C 1
ATOM 723 O O . LEU A 1 93 ? -0.728 -4.656 9.312 1 92.94 93 LEU A O 1
ATOM 727 N N . PHE A 1 94 ? 0.335 -2.693 8.914 1 93 94 PHE A N 1
ATOM 728 C CA . PHE A 1 94 ? -0.714 -1.898 9.547 1 93 94 PHE A CA 1
ATOM 729 C C . PHE A 1 94 ? -2.041 -2.082 8.82 1 93 94 PHE A C 1
ATOM 731 O O . PHE A 1 94 ? -3.09 -2.217 9.453 1 93 94 PHE A O 1
ATOM 738 N N . LYS A 1 95 ? -2 -2.053 7.48 1 90.81 95 LYS A N 1
ATOM 739 C CA . LYS A 1 95 ? -3.209 -2.121 6.668 1 90.81 95 LYS A CA 1
ATOM 740 C C . LYS A 1 95 ? -3.945 -3.439 6.879 1 90.81 95 LYS A C 1
ATOM 742 O O . LYS A 1 95 ? -5.176 -3.477 6.887 1 90.81 95 LYS A O 1
ATOM 747 N N . VAL A 1 96 ? -3.266 -4.527 7.062 1 83.75 96 VAL A N 1
ATOM 748 C CA . VAL A 1 96 ? -3.873 -5.832 7.297 1 83.75 96 VAL A CA 1
ATOM 749 C C . VAL A 1 96 ? -4.637 -5.816 8.617 1 83.75 96 VAL A C 1
ATOM 751 O O . VAL A 1 96 ? -5.77 -6.297 8.695 1 83.75 96 VAL A O 1
ATOM 754 N N . ILE A 1 97 ? -3.973 -5.316 9.57 1 84.62 97 ILE A N 1
ATOM 755 C CA . ILE A 1 97 ? -4.602 -5.219 10.883 1 84.62 97 ILE A CA 1
ATOM 756 C C . ILE A 1 97 ? -5.809 -4.285 10.812 1 84.62 97 ILE A C 1
ATOM 758 O O . ILE A 1 97 ? -6.871 -4.586 11.367 1 84.62 97 ILE A O 1
ATOM 762 N N . ASP A 1 98 ? -5.57 -3.203 10.078 1 86.25 98 ASP A N 1
ATOM 763 C CA . ASP A 1 98 ? -6.602 -2.182 9.938 1 86.25 98 ASP A CA 1
ATOM 764 C C . ASP A 1 98 ? -7.824 -2.732 9.203 1 86.25 98 ASP A C 1
ATOM 766 O O . ASP A 1 98 ? -8.961 -2.449 9.586 1 86.25 98 ASP A O 1
ATOM 770 N N . ASP A 1 99 ? -7.656 -3.463 8.148 1 80.56 99 ASP A N 1
ATOM 771 C CA . ASP A 1 99 ? -8.75 -3.992 7.344 1 80.56 99 ASP A CA 1
ATOM 772 C C . ASP A 1 99 ? -9.609 -4.965 8.148 1 80.56 99 ASP A C 1
ATOM 774 O O . ASP A 1 99 ? -10.82 -5.039 7.953 1 80.56 99 ASP A O 1
ATOM 778 N N . TRP A 1 100 ? -9.023 -5.688 9.055 1 75.69 100 TRP A N 1
ATOM 779 C CA . TRP A 1 100 ? -9.758 -6.668 9.852 1 75.69 100 TRP A CA 1
ATOM 780 C C . TRP A 1 100 ? -10.375 -6.016 11.078 1 75.69 100 TRP A C 1
ATOM 782 O O . TRP A 1 100 ? -11.406 -6.469 11.578 1 75.69 100 TRP A O 1
ATOM 792 N N . SER A 1 101 ? -9.672 -5.066 11.531 1 72.31 101 SER A N 1
ATOM 793 C CA . SER A 1 101 ? -10.148 -4.383 12.727 1 72.31 101 SER A CA 1
ATOM 794 C C . SER A 1 101 ? -11.281 -3.416 12.398 1 72.31 101 SER A C 1
ATOM 796 O O . SER A 1 101 ? -12.031 -3.008 13.281 1 72.31 101 SER A O 1
ATOM 798 N N . GLY A 1 102 ? -11.32 -2.961 11.211 1 63.66 102 GLY A N 1
ATOM 799 C CA . GLY A 1 102 ? -12.305 -1.983 10.773 1 63.66 102 GLY A CA 1
ATOM 800 C C . GLY A 1 102 ? -13.711 -2.316 11.227 1 63.66 102 GLY A C 1
ATOM 801 O O . GLY A 1 102 ? -14.5 -1.418 11.523 1 63.66 102 GLY A O 1
ATOM 802 N N . VAL A 1 103 ? -13.922 -3.551 11.242 1 60.19 103 VAL A N 1
ATOM 803 C CA . VAL A 1 103 ? -15.242 -3.926 11.734 1 60.19 103 VAL A CA 1
ATOM 804 C C . VAL A 1 103 ? -15.422 -3.424 13.172 1 60.19 103 VAL A C 1
ATOM 806 O O . VAL A 1 103 ? -16.5 -2.953 13.539 1 60.19 103 VAL A O 1
ATOM 809 N N . PHE A 1 104 ? -14.312 -3.406 13.859 1 63.56 104 PHE A N 1
ATOM 810 C CA . PHE A 1 104 ? -14.438 -3.012 15.258 1 63.56 104 PHE A CA 1
ATOM 811 C C . PHE A 1 104 ? -14.25 -1.508 15.414 1 63.56 104 PHE A C 1
ATOM 813 O O . PHE A 1 104 ? -14.953 -0.871 16.203 1 63.56 104 PHE A O 1
ATOM 820 N N . PHE A 1 105 ? -13.5 -0.93 14.602 1 68.44 105 PHE A N 1
ATOM 821 C CA . PHE A 1 105 ? -13.117 0.456 14.836 1 68.44 105 PHE A CA 1
ATOM 822 C C . PHE A 1 105 ? -13.977 1.405 14.016 1 68.44 105 PHE A C 1
ATOM 824 O O . PHE A 1 105 ? -13.945 2.619 14.227 1 68.44 105 PHE A O 1
ATOM 831 N N . PHE A 1 106 ? -14.883 0.797 13.266 1 64.38 106 PHE A N 1
ATOM 832 C CA . PHE A 1 106 ? -15.695 1.629 12.391 1 64.38 106 PHE A CA 1
ATOM 833 C C . PHE A 1 106 ? -16.594 2.561 13.203 1 64.38 106 PHE A C 1
ATOM 835 O O . PHE A 1 106 ? -16.844 3.695 12.797 1 64.38 106 PHE A O 1
ATOM 842 N N . TRP A 1 107 ? -16.922 2.121 14.414 1 67.75 107 TRP A N 1
ATOM 843 C CA . TRP A 1 107 ? -17.828 2.957 15.188 1 67.75 107 TRP A CA 1
ATOM 844 C C . TRP A 1 107 ? -17.062 3.922 16.078 1 67.75 107 TRP A C 1
ATOM 846 O O . TRP A 1 107 ? -17.656 4.793 16.719 1 67.75 107 TRP A O 1
ATOM 856 N N . LEU A 1 108 ? -15.781 3.85 16.078 1 75.38 108 LEU A N 1
ATOM 857 C CA . LEU A 1 108 ? -15 4.766 16.906 1 75.38 108 LEU A CA 1
ATOM 858 C C . LEU A 1 108 ? -14.812 6.105 16.203 1 75.38 108 LEU A C 1
ATOM 860 O O . LEU A 1 108 ? -14.242 6.168 15.109 1 75.38 108 LEU A O 1
ATOM 864 N N . PRO A 1 109 ? -15.461 7.172 16.688 1 76.19 109 PRO A N 1
ATOM 865 C CA . PRO A 1 109 ? -15.461 8.477 16.016 1 76.19 109 PRO A CA 1
ATOM 866 C C . PRO A 1 109 ? -14.055 8.992 15.727 1 76.19 109 PRO A C 1
ATOM 868 O O . PRO A 1 109 ? -13.852 9.727 14.75 1 76.19 109 PRO A O 1
ATOM 871 N N . PHE A 1 110 ? -13.055 8.633 16.516 1 84.25 110 PHE A N 1
ATOM 872 C CA . PHE A 1 110 ? -11.719 9.188 16.328 1 84.25 110 PHE A CA 1
ATOM 873 C C . PHE A 1 110 ? -10.828 8.203 15.562 1 84.25 110 PHE A C 1
ATOM 875 O O . PHE A 1 110 ? -9.625 8.414 15.453 1 84.25 110 PHE A O 1
ATOM 882 N N . TYR A 1 111 ? -11.406 7.367 14.852 1 87.44 111 TYR A N 1
ATOM 883 C CA . TYR A 1 111 ? -10.617 6.328 14.203 1 87.44 111 TYR A CA 1
ATOM 884 C C . TYR A 1 111 ? -9.797 6.906 13.055 1 87.44 111 TYR A C 1
ATOM 886 O O . TYR A 1 111 ? -8.57 6.73 13.008 1 87.44 111 TYR A O 1
ATOM 894 N N . TYR A 1 112 ? -10.469 7.645 12.18 1 88.69 112 TYR A N 1
ATOM 895 C CA . TYR A 1 112 ? -9.812 8.102 10.969 1 88.69 112 TYR A CA 1
ATOM 896 C C . TYR A 1 112 ? -8.742 9.148 11.289 1 88.69 112 TYR A C 1
ATOM 898 O O . TYR A 1 112 ? -7.629 9.086 10.758 1 88.69 112 TYR A O 1
ATOM 906 N N . PRO A 1 113 ? -9.109 10.055 12.219 1 89.25 113 PRO A N 1
ATOM 907 C CA . PRO A 1 113 ? -8.055 11 12.57 1 89.25 113 PRO A CA 1
ATOM 908 C C . PRO A 1 113 ? -6.84 10.328 13.211 1 89.25 113 PRO A C 1
ATOM 910 O O . PRO A 1 113 ? -5.699 10.727 12.953 1 89.25 113 PRO A O 1
ATOM 913 N N . ILE A 1 114 ? -7.074 9.383 14.016 1 89.31 114 ILE A N 1
ATOM 914 C CA . ILE A 1 114 ? -5.984 8.672 14.68 1 89.31 114 ILE A CA 1
ATOM 915 C C . ILE A 1 114 ? -5.188 7.875 13.648 1 89.31 114 ILE A C 1
ATOM 917 O O . ILE A 1 114 ? -3.955 7.879 13.672 1 89.31 114 ILE A O 1
ATOM 921 N N . LYS A 1 115 ? -5.867 7.234 12.75 1 90.88 115 LYS A N 1
ATOM 922 C CA . LYS A 1 115 ? -5.238 6.488 11.664 1 90.88 115 LYS A CA 1
ATOM 923 C C . LYS A 1 115 ? -4.34 7.395 10.828 1 90.88 115 LYS A C 1
ATOM 925 O O . LYS A 1 115 ? -3.193 7.043 10.531 1 90.88 115 LYS A O 1
ATOM 930 N N . LEU A 1 116 ? -4.902 8.492 10.492 1 91.62 116 LEU A N 1
ATOM 931 C CA . LEU A 1 116 ? -4.137 9.445 9.688 1 91.62 116 LEU A CA 1
ATOM 932 C C . LEU A 1 116 ? -2.91 9.938 10.453 1 91.62 116 LEU A C 1
ATOM 934 O O . LEU A 1 116 ? -1.819 10.031 9.883 1 91.62 116 LEU A O 1
ATOM 938 N N . ALA A 1 117 ? -3.088 10.273 11.688 1 90.19 117 ALA A N 1
ATOM 939 C CA . ALA A 1 117 ? -1.971 10.719 12.516 1 90.19 117 ALA A CA 1
ATOM 940 C C . ALA A 1 117 ? -0.883 9.656 12.586 1 90.19 117 ALA A C 1
ATOM 942 O O . ALA A 1 117 ? 0.309 9.969 12.555 1 90.19 117 ALA A O 1
ATOM 943 N N . PHE A 1 118 ? -1.225 8.461 12.695 1 92.88 118 PHE A N 1
ATOM 944 C CA . PHE A 1 118 ? -0.286 7.348 12.742 1 92.88 118 PHE A CA 1
ATOM 945 C C . PHE A 1 118 ? 0.501 7.242 11.445 1 92.88 118 PHE A C 1
ATOM 947 O O . PHE A 1 118 ? 1.72 7.055 11.461 1 92.88 118 PHE A O 1
ATOM 954 N N . LEU A 1 119 ? -0.208 7.363 10.344 1 94.81 119 LEU A N 1
ATOM 955 C CA . LEU A 1 119 ? 0.447 7.273 9.039 1 94.81 119 LEU A CA 1
ATOM 956 C C . LEU A 1 119 ? 1.43 8.422 8.852 1 94.81 119 LEU A C 1
ATOM 958 O O . LEU A 1 119 ? 2.527 8.227 8.32 1 94.81 119 LEU A O 1
ATOM 962 N N . ILE A 1 120 ? 1.078 9.609 9.289 1 91.38 120 ILE A N 1
ATOM 963 C CA . ILE A 1 120 ? 1.981 10.75 9.219 1 91.38 120 ILE A CA 1
ATOM 964 C C . ILE A 1 120 ? 3.199 10.5 10.109 1 91.38 120 ILE A C 1
ATOM 966 O O . ILE A 1 120 ? 4.332 10.781 9.711 1 91.38 120 ILE A O 1
ATOM 970 N N . TYR A 1 121 ? 2.957 9.984 11.312 1 92 121 TYR A N 1
ATOM 971 C CA . TYR A 1 121 ? 4.031 9.633 12.234 1 92 121 TYR A CA 1
ATOM 972 C C . TYR A 1 121 ? 5.035 8.695 11.57 1 92 121 TYR A C 1
ATOM 974 O O . TYR A 1 121 ? 6.234 8.766 11.844 1 92 121 TYR A O 1
ATOM 982 N N . LEU A 1 122 ? 4.633 7.883 10.727 1 94.88 122 LEU A N 1
ATOM 983 C CA . LEU A 1 122 ? 5.488 6.883 10.102 1 94.88 122 LEU A CA 1
ATOM 984 C C . LEU A 1 122 ? 6.457 7.539 9.125 1 94.88 122 LEU A C 1
ATOM 986 O O . LEU A 1 122 ? 7.617 7.125 9.023 1 94.88 122 LEU A O 1
ATOM 990 N N . PHE A 1 123 ? 5.984 8.586 8.336 1 92.12 123 PHE A N 1
ATOM 991 C CA . PHE A 1 123 ? 6.859 9.055 7.262 1 92.12 123 PHE A CA 1
ATOM 992 C C . PHE A 1 123 ? 7.395 10.445 7.566 1 92.12 123 PHE A C 1
ATOM 994 O O . PHE A 1 123 ? 8.312 10.922 6.895 1 92.12 123 PHE A O 1
ATOM 1001 N N . ALA A 1 124 ? 6.969 11.078 8.57 1 86.25 124 ALA A N 1
ATOM 1002 C CA . ALA A 1 124 ? 7.449 12.422 8.875 1 86.25 124 ALA A CA 1
ATOM 1003 C C . ALA A 1 124 ? 8.953 12.422 9.133 1 86.25 124 ALA A C 1
ATOM 1005 O O . ALA A 1 124 ? 9.469 11.555 9.852 1 86.25 124 ALA A O 1
ATOM 1006 N N . PRO A 1 125 ? 9.648 13.344 8.461 1 83.25 125 PRO A N 1
ATOM 1007 C CA . PRO A 1 125 ? 11.102 13.398 8.617 1 83.25 125 PRO A CA 1
ATOM 1008 C C . PRO A 1 125 ? 11.531 13.617 10.062 1 83.25 125 PRO A C 1
ATOM 1010 O O . PRO A 1 125 ? 12.648 13.25 10.445 1 83.25 125 PRO A O 1
ATOM 1013 N N . GLN A 1 126 ? 10.656 14.125 10.867 1 80.75 126 GLN A N 1
ATOM 1014 C CA . GLN A 1 126 ? 10.984 14.43 12.258 1 80.75 126 GLN A CA 1
ATOM 1015 C C . GLN A 1 126 ? 10.922 13.18 13.125 1 80.75 126 GLN A C 1
ATOM 1017 O O . GLN A 1 126 ? 11.688 13.047 14.086 1 80.75 126 GLN A O 1
ATOM 1022 N N . THR A 1 127 ? 10.016 12.305 12.719 1 83.56 127 THR A N 1
ATOM 1023 C CA . THR A 1 127 ? 9.789 11.164 13.594 1 83.56 127 THR A CA 1
ATOM 1024 C C . THR A 1 127 ? 10.359 9.891 12.977 1 83.56 127 THR A C 1
ATOM 1026 O O . THR A 1 127 ? 10.93 9.055 13.68 1 83.56 127 THR A O 1
ATOM 1029 N N . LYS A 1 128 ? 10.195 9.789 11.68 1 88.88 128 LYS A N 1
ATOM 1030 C CA . LYS A 1 128 ? 10.609 8.586 10.961 1 88.88 128 LYS A CA 1
ATOM 1031 C C . LYS A 1 128 ? 10.117 7.324 11.672 1 88.88 128 LYS A C 1
ATOM 1033 O O . LYS A 1 128 ? 10.891 6.398 11.914 1 88.88 128 LYS A O 1
ATOM 1038 N N . GLY A 1 129 ? 8.914 7.355 12 1 94.44 129 GLY A N 1
ATOM 1039 C CA . GLY A 1 129 ? 8.32 6.293 12.797 1 94.44 129 GLY A CA 1
ATOM 1040 C C . GLY A 1 129 ? 8.383 4.934 12.125 1 94.44 129 GLY A C 1
ATOM 1041 O O . GLY A 1 129 ? 8.438 3.906 12.805 1 94.44 129 GLY A O 1
ATOM 1042 N N . ALA A 1 130 ? 8.391 4.945 10.812 1 96.19 130 ALA A N 1
ATOM 1043 C CA . ALA A 1 130 ? 8.477 3.688 10.078 1 96.19 130 ALA A CA 1
ATOM 1044 C C . ALA A 1 130 ? 9.773 2.953 10.398 1 96.19 130 ALA A C 1
ATOM 1046 O O . ALA A 1 130 ? 9.773 1.737 10.602 1 96.19 130 ALA A O 1
ATOM 1047 N N . ILE A 1 131 ? 10.852 3.703 10.422 1 95.44 131 ILE A N 1
ATOM 1048 C CA . ILE A 1 131 ? 12.156 3.119 10.719 1 95.44 131 ILE A CA 1
ATOM 1049 C C . ILE A 1 131 ? 12.164 2.57 12.148 1 95.44 131 ILE A C 1
ATOM 1051 O O . ILE A 1 131 ? 12.633 1.452 12.383 1 95.44 131 ILE A O 1
ATOM 1055 N N . THR A 1 132 ? 11.625 3.299 13.078 1 96.06 132 THR A N 1
ATOM 1056 C CA . THR A 1 132 ? 11.594 2.889 14.477 1 96.06 132 THR A CA 1
ATOM 1057 C C . THR A 1 132 ? 10.766 1.618 14.648 1 96.06 132 THR A C 1
ATOM 1059 O O . THR A 1 132 ? 11.219 0.661 15.281 1 96.06 132 THR A O 1
ATOM 1062 N N . LEU A 1 133 ? 9.586 1.631 14.094 1 96.5 133 LEU A N 1
ATOM 1063 C CA . LEU A 1 133 ? 8.711 0.474 14.219 1 96.5 133 LEU A CA 1
ATOM 1064 C C . LEU A 1 133 ? 9.312 -0.742 13.523 1 96.5 133 LEU A C 1
ATOM 1066 O O . LEU A 1 133 ? 9.195 -1.866 14.016 1 96.5 133 LEU A O 1
ATOM 1070 N N . TYR A 1 134 ? 9.875 -0.517 12.398 1 96.75 134 TYR A N 1
ATOM 1071 C CA . TYR A 1 134 ? 10.539 -1.589 11.664 1 96.75 134 TYR A CA 1
ATOM 1072 C C . TYR A 1 134 ? 11.648 -2.213 12.5 1 96.75 134 TYR A C 1
ATOM 1074 O O . TYR A 1 134 ? 11.688 -3.432 12.688 1 96.75 134 TYR A O 1
ATOM 1082 N N . ASP A 1 135 ? 12.539 -1.409 13.039 1 95.5 135 ASP A N 1
ATOM 1083 C CA . ASP A 1 135 ? 13.727 -1.875 13.742 1 95.5 135 ASP A CA 1
ATOM 1084 C C . ASP A 1 135 ? 13.367 -2.512 15.078 1 95.5 135 ASP A C 1
ATOM 1086 O O . ASP A 1 135 ? 13.977 -3.496 15.492 1 95.5 135 ASP A O 1
ATOM 1090 N N . LYS A 1 136 ? 12.352 -2.059 15.656 1 94.38 136 LYS A N 1
ATOM 1091 C CA . LYS A 1 136 ? 12.055 -2.496 17.016 1 94.38 136 LYS A CA 1
ATOM 1092 C C . LYS A 1 136 ? 11.086 -3.674 17.016 1 94.38 136 LYS A C 1
ATOM 1094 O O . LYS A 1 136 ? 11.086 -4.488 17.938 1 94.38 136 LYS A O 1
ATOM 1099 N N . VAL A 1 137 ? 10.289 -3.77 16.047 1 93.38 137 VAL A N 1
ATOM 1100 C CA . VAL A 1 137 ? 9.203 -4.738 16.141 1 93.38 137 VAL A CA 1
ATOM 1101 C C . VAL A 1 137 ? 9.242 -5.672 14.938 1 93.38 137 VAL A C 1
ATOM 1103 O O . VAL A 1 137 ? 9.43 -6.88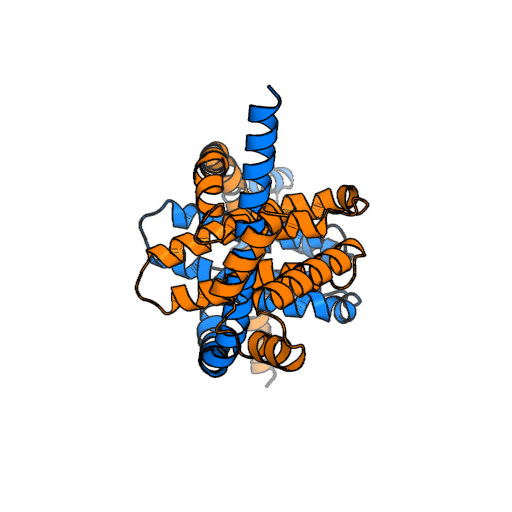3 15.086 1 93.38 137 VAL A O 1
ATOM 1106 N N . ILE A 1 138 ? 9.211 -5.16 13.766 1 93.31 138 ILE A N 1
ATOM 1107 C CA . ILE A 1 138 ? 8.922 -5.922 12.555 1 93.31 138 ILE A CA 1
ATOM 1108 C C . ILE A 1 138 ? 10.125 -6.785 12.188 1 93.31 138 ILE A C 1
ATOM 1110 O O . ILE A 1 138 ? 9.969 -7.965 11.859 1 93.31 138 ILE A O 1
ATOM 1114 N N . LYS A 1 139 ? 11.273 -6.148 12.328 1 92.75 139 LYS A N 1
ATOM 1115 C CA . LYS A 1 139 ? 12.492 -6.852 11.945 1 92.75 139 LYS A CA 1
ATOM 1116 C C . LYS A 1 139 ? 12.648 -8.148 12.742 1 92.75 139 LYS A C 1
ATOM 1118 O O . LYS A 1 139 ? 12.844 -9.219 12.164 1 92.75 139 LYS A O 1
ATOM 1123 N N . ASP A 1 140 ? 12.555 -8.07 14.016 1 91.25 140 ASP A N 1
ATOM 1124 C CA . ASP A 1 140 ? 12.719 -9.242 14.875 1 91.25 140 ASP A CA 1
ATOM 1125 C C . ASP A 1 140 ? 11.617 -10.266 14.617 1 91.25 140 ASP A C 1
ATOM 1127 O O . ASP A 1 140 ? 11.883 -11.469 14.594 1 91.25 140 ASP A O 1
ATOM 1131 N N . PHE A 1 141 ? 10.43 -9.773 14.445 1 90.19 141 PHE A N 1
ATOM 1132 C CA . PHE A 1 141 ? 9.305 -10.672 14.195 1 90.19 141 PHE A CA 1
ATOM 1133 C C . PHE A 1 141 ? 9.5 -11.422 12.875 1 90.19 141 PHE A C 1
ATOM 1135 O O . PHE A 1 141 ? 9.242 -12.625 12.805 1 90.19 141 PHE A O 1
ATOM 1142 N N . MET A 1 142 ? 9.898 -10.75 11.875 1 89.06 142 MET A N 1
ATOM 1143 C CA . MET A 1 142 ? 10.047 -11.344 10.547 1 89.06 142 MET A CA 1
ATOM 1144 C C . MET A 1 142 ? 11.219 -12.312 10.508 1 89.06 142 MET A C 1
ATOM 1146 O O . MET A 1 142 ? 11.141 -13.367 9.867 1 89.06 142 MET A O 1
ATOM 1150 N N . ILE A 1 143 ? 12.297 -11.984 11.188 1 86.56 143 ILE A N 1
ATOM 1151 C CA . ILE A 1 143 ? 13.461 -12.859 11.242 1 86.56 143 ILE A CA 1
ATOM 1152 C C . ILE A 1 143 ? 13.109 -14.141 11.992 1 86.56 143 ILE A C 1
ATOM 1154 O O . ILE A 1 143 ? 13.484 -15.234 11.578 1 86.56 143 ILE A O 1
ATOM 1158 N N . LYS A 1 144 ? 12.32 -14.008 13.016 1 87.12 144 LYS A N 1
ATOM 1159 C CA . LYS A 1 144 ? 11.938 -15.148 13.844 1 87.12 144 LYS A CA 1
ATOM 1160 C C . LYS A 1 144 ? 11.031 -16.094 13.07 1 87.12 144 LYS A C 1
ATOM 1162 O O . LYS A 1 144 ? 11.094 -17.312 13.258 1 87.12 144 LYS A O 1
ATOM 1167 N N . HIS A 1 145 ? 10.25 -15.547 12.18 1 83.31 145 HIS A N 1
ATOM 1168 C CA . HIS A 1 145 ? 9.258 -16.375 11.5 1 83.31 145 HIS A CA 1
ATOM 1169 C C . HIS A 1 145 ? 9.586 -16.516 10.016 1 83.31 145 HIS A C 1
ATOM 1171 O O . HIS A 1 145 ? 8.734 -16.906 9.219 1 83.31 145 HIS A O 1
ATOM 1177 N N . GLN A 1 146 ? 10.719 -16.125 9.742 1 80.31 146 GLN A N 1
ATOM 1178 C CA . GLN A 1 146 ? 11.133 -16.094 8.344 1 80.31 146 GLN A CA 1
ATOM 1179 C C . GLN A 1 146 ? 10.961 -17.453 7.68 1 80.31 146 GLN A C 1
ATOM 1181 O O . GLN A 1 146 ? 10.484 -17.547 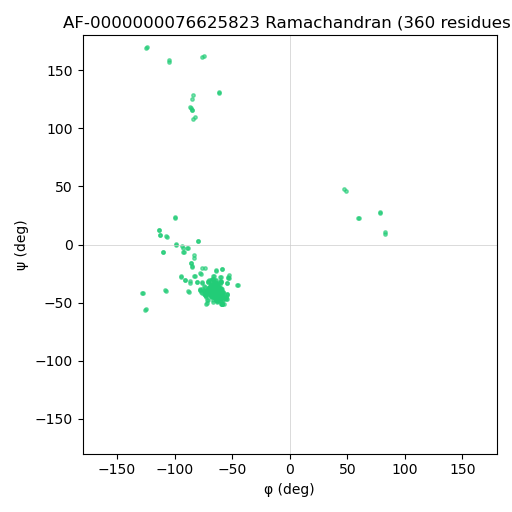6.547 1 80.31 146 GLN A O 1
ATOM 1186 N N . THR A 1 147 ? 11.383 -18.469 8.367 1 74.75 147 THR A N 1
ATOM 1187 C CA . THR A 1 147 ? 11.336 -19.812 7.801 1 74.75 147 THR A CA 1
ATOM 1188 C C . THR A 1 147 ? 9.898 -20.234 7.535 1 74.75 147 THR A C 1
ATOM 1190 O O . THR A 1 147 ? 9.594 -20.797 6.484 1 74.75 147 THR A O 1
ATOM 1193 N N . LYS A 1 148 ? 9.039 -19.938 8.422 1 73.75 148 LYS A N 1
ATOM 1194 C CA . LYS A 1 148 ? 7.625 -20.281 8.266 1 73.75 148 LYS A CA 1
ATOM 1195 C C . LYS A 1 148 ? 6.984 -19.469 7.145 1 73.75 148 LYS A C 1
ATOM 1197 O O . LYS A 1 148 ? 6.203 -20 6.352 1 73.75 148 LYS A O 1
ATOM 1202 N N . ILE A 1 149 ? 7.387 -18.25 7.109 1 75.06 149 ILE A N 1
ATOM 1203 C CA . ILE A 1 149 ? 6.828 -17.344 6.109 1 75.06 149 ILE A CA 1
ATOM 1204 C C . ILE A 1 149 ? 7.328 -17.734 4.723 1 75.06 149 ILE A C 1
ATOM 1206 O O . ILE A 1 149 ? 6.551 -17.781 3.766 1 75.06 149 ILE A O 1
ATOM 1210 N N . GLU A 1 150 ? 8.594 -18.047 4.676 1 73.44 150 GLU A N 1
ATOM 1211 C CA . GLU A 1 150 ? 9.18 -18.422 3.393 1 73.44 150 GLU A CA 1
ATOM 1212 C C . GLU A 1 150 ? 8.594 -19.734 2.879 1 73.44 150 GLU A C 1
ATOM 1214 O O . GLU A 1 150 ? 8.398 -19.906 1.675 1 73.44 150 GLU A O 1
ATOM 1219 N N . ALA A 1 151 ? 8.406 -20.562 3.803 1 64.19 151 ALA A N 1
ATOM 1220 C CA . ALA A 1 151 ? 7.789 -21.828 3.414 1 64.19 151 ALA A CA 1
ATOM 1221 C C . ALA A 1 151 ? 6.418 -21.609 2.789 1 64.19 151 ALA A C 1
ATOM 1223 O O . ALA A 1 151 ? 6.074 -22.234 1.786 1 64.19 151 ALA A O 1
ATOM 1224 N N . GLY A 1 152 ? 5.711 -20.625 3.348 1 63.03 152 GLY A N 1
ATOM 1225 C CA . GLY A 1 152 ? 4.402 -20.281 2.818 1 63.03 152 GLY A CA 1
ATOM 1226 C C . GLY A 1 152 ? 4.473 -19.469 1.539 1 63.03 152 GLY A C 1
ATOM 1227 O O . GLY A 1 152 ? 3.711 -19.719 0.6 1 63.03 152 GLY A O 1
ATOM 1228 N N . LEU A 1 153 ? 5.395 -18.562 1.54 1 64.31 153 LEU A N 1
ATOM 1229 C CA . LEU A 1 153 ? 5.539 -17.625 0.428 1 64.31 153 LEU A CA 1
ATOM 1230 C C . LEU A 1 153 ? 6.074 -18.328 -0.811 1 64.31 153 LEU A C 1
ATOM 1232 O O . LEU A 1 153 ? 5.688 -18 -1.936 1 64.31 153 LEU A O 1
ATOM 1236 N N . SER A 1 154 ? 7.035 -19.203 -0.479 1 61.03 154 SER A N 1
ATOM 1237 C CA . SER A 1 154 ? 7.535 -19.984 -1.605 1 61.03 154 SER A CA 1
ATOM 1238 C C . SER A 1 154 ? 6.395 -20.672 -2.344 1 61.03 154 SER A C 1
ATOM 1240 O O . SER A 1 154 ? 6.406 -20.766 -3.574 1 61.03 154 SER A O 1
ATOM 1242 N N . GLN A 1 155 ? 5.414 -20.906 -1.601 1 57.69 155 GLN A N 1
ATOM 1243 C CA . GLN A 1 155 ? 4.219 -21.5 -2.189 1 57.69 155 GLN A CA 1
ATOM 1244 C C . GLN A 1 155 ? 3.414 -20.469 -2.967 1 57.69 155 GLN A C 1
ATOM 1246 O O . GLN A 1 155 ? 2.92 -20.75 -4.059 1 57.69 155 GLN A O 1
ATOM 1251 N N . ALA A 1 156 ? 3.355 -19.281 -2.434 1 57.94 156 ALA A N 1
ATOM 1252 C CA . ALA A 1 156 ? 2.615 -18.188 -3.07 1 57.94 156 ALA A CA 1
ATOM 1253 C C . ALA A 1 156 ? 3.33 -17.703 -4.328 1 57.94 156 ALA A C 1
ATOM 1255 O O . ALA A 1 156 ? 2.691 -17.438 -5.348 1 57.94 156 ALA A O 1
ATOM 1256 N N . GLY A 1 157 ? 4.645 -17.484 -4.141 1 59.53 157 GLY A N 1
ATOM 1257 C CA . GLY A 1 157 ? 5.441 -17.125 -5.305 1 59.53 157 GLY A CA 1
ATOM 1258 C C . GLY A 1 157 ? 5.324 -18.125 -6.438 1 59.53 157 GLY A C 1
ATOM 1259 O O . GLY A 1 157 ? 5.207 -17.734 -7.602 1 59.53 157 GLY A O 1
ATOM 1260 N N . HIS A 1 158 ? 5.348 -19.359 -6.078 1 60.34 158 HIS A N 1
ATOM 1261 C CA . HIS A 1 158 ? 5.18 -20.406 -7.082 1 60.34 158 HIS A CA 1
ATOM 1262 C C . HIS A 1 158 ? 3.783 -20.359 -7.691 1 60.34 158 HIS A C 1
ATOM 1264 O O . HIS A 1 158 ? 3.621 -20.578 -8.898 1 60.34 158 HIS A O 1
ATOM 1270 N N . ALA A 1 159 ? 2.926 -19.953 -6.797 1 58.44 159 ALA A N 1
ATOM 1271 C CA . ALA A 1 159 ? 1.56 -19.797 -7.293 1 58.44 159 ALA A CA 1
ATOM 1272 C C . ALA A 1 159 ? 1.46 -18.656 -8.297 1 58.44 159 ALA A C 1
ATOM 1274 O O . ALA A 1 159 ? 0.815 -18.797 -9.344 1 58.44 159 ALA A O 1
ATOM 1275 N N . ALA A 1 160 ? 2.141 -17.625 -7.934 1 60.72 160 ALA A N 1
ATOM 1276 C CA . ALA A 1 160 ? 2.176 -16.5 -8.859 1 60.72 160 ALA A CA 1
ATOM 1277 C C . ALA A 1 160 ? 2.814 -16.891 -10.188 1 60.72 160 ALA A C 1
ATOM 1279 O O . ALA A 1 160 ? 2.318 -16.531 -11.25 1 60.72 160 ALA A O 1
ATOM 1280 N N . ASN A 1 161 ? 3.879 -17.625 -10.078 1 61.44 161 ASN A N 1
ATOM 1281 C CA . ASN A 1 161 ? 4.551 -18.109 -11.281 1 61.44 161 ASN A CA 1
ATOM 1282 C C . ASN A 1 161 ? 3.648 -19.031 -12.102 1 61.44 161 ASN A C 1
ATOM 1284 O O . ASN A 1 161 ? 3.654 -18.984 -13.328 1 61.44 161 ASN A O 1
ATOM 1288 N N . LEU A 1 162 ? 2.895 -19.75 -11.367 1 60.59 162 LEU A N 1
ATOM 1289 C CA . LEU A 1 162 ? 1.972 -20.688 -12 1 60.59 162 LEU A CA 1
ATOM 1290 C C . LEU A 1 162 ? 0.873 -19.953 -12.75 1 60.59 162 LEU A C 1
ATOM 1292 O O . LEU A 1 162 ? 0.52 -20.328 -13.875 1 60.59 162 LEU A O 1
ATOM 1296 N N . LEU A 1 163 ? 0.436 -18.969 -12.047 1 60.28 163 LEU A N 1
ATOM 1297 C CA . LEU A 1 163 ? -0.627 -18.188 -12.664 1 60.28 163 LEU A CA 1
ATOM 1298 C C . LEU A 1 163 ? -0.119 -17.453 -13.906 1 60.28 163 LEU A C 1
ATOM 1300 O O . LEU A 1 163 ? -0.813 -17.406 -14.922 1 60.28 163 LEU A O 1
ATOM 1304 N N . GLN A 1 164 ? 1.025 -16.984 -13.82 1 61.47 164 GLN A N 1
ATOM 1305 C CA . GLN A 1 164 ? 1.624 -16.281 -14.945 1 61.47 164 GLN A CA 1
ATOM 1306 C C . GLN A 1 164 ? 1.888 -17.219 -16.109 1 61.47 164 GLN A C 1
ATOM 1308 O O . GLN A 1 164 ? 1.657 -16.859 -17.281 1 61.47 164 GLN A O 1
ATOM 1313 N N . GLN A 1 165 ? 2.486 -18.328 -15.805 1 58.97 165 GLN A N 1
ATOM 1314 C CA . GLN A 1 165 ? 2.768 -19.312 -16.828 1 58.97 165 GLN A CA 1
ATOM 1315 C C . GLN A 1 165 ? 1.483 -19.797 -17.5 1 58.97 165 GLN A C 1
ATOM 1317 O O . GLN A 1 165 ? 1.442 -19.969 -18.719 1 58.97 165 GLN A O 1
ATOM 1322 N N . ALA A 1 166 ? 0.547 -19.906 -16.656 1 56.84 166 ALA A N 1
ATOM 1323 C CA . ALA A 1 166 ? -0.751 -20.312 -17.188 1 56.84 166 ALA A CA 1
ATOM 1324 C C . ALA A 1 166 ? -1.327 -19.234 -18.109 1 56.84 166 ALA A C 1
ATOM 1326 O O . ALA A 1 166 ? -1.888 -19.547 -19.156 1 56.84 166 ALA A O 1
ATOM 1327 N N . ALA A 1 167 ? -1.115 -18.062 -17.688 1 58.66 167 ALA A N 1
ATOM 1328 C CA . ALA A 1 167 ? -1.61 -16.938 -18.469 1 58.66 167 ALA A CA 1
ATOM 1329 C C . ALA A 1 167 ? -0.848 -16.812 -19.781 1 58.66 167 ALA A C 1
ATOM 1331 O O . ALA A 1 167 ? -1.444 -16.547 -20.828 1 58.66 167 ALA A O 1
ATOM 1332 N N . LYS A 1 168 ? 0.427 -16.984 -19.734 1 60.09 168 LYS A N 1
ATOM 1333 C CA . LYS A 1 168 ? 1.267 -16.922 -20.922 1 60.09 168 LYS A CA 1
ATOM 1334 C C . LYS A 1 168 ? 0.897 -18.016 -21.922 1 60.09 168 LYS A C 1
ATOM 1336 O O . LYS A 1 168 ? 0.832 -17.781 -23.125 1 60.09 168 LYS A O 1
ATOM 1341 N N . GLU A 1 169 ? 0.748 -19.125 -21.406 1 56.84 169 GLU A N 1
ATOM 1342 C CA . GLU A 1 169 ? 0.417 -20.25 -22.266 1 56.84 169 GLU A CA 1
ATOM 1343 C C . GLU A 1 169 ? -0.946 -20.062 -22.922 1 56.84 169 GLU A C 1
ATOM 1345 O O . GLU A 1 169 ? -1.117 -20.375 -24.109 1 56.84 169 GLU A O 1
ATOM 1350 N N . GLU A 1 170 ? -1.808 -19.453 -22.156 1 56.78 170 GLU A N 1
ATOM 1351 C CA . GLU A 1 170 ? -3.125 -19.188 -22.734 1 56.78 170 GLU A CA 1
ATOM 1352 C C . GLU A 1 170 ? -3.062 -18.078 -23.766 1 56.78 170 GLU A C 1
ATOM 1354 O O . GLU A 1 170 ? -3.697 -18.156 -24.812 1 56.78 170 GLU A O 1
ATOM 1359 N N . ALA A 1 171 ? -2.377 -17.078 -23.375 1 58.41 171 ALA A N 1
ATOM 1360 C CA . ALA A 1 171 ? -2.191 -15.992 -24.328 1 58.41 171 ALA A CA 1
ATOM 1361 C C . ALA A 1 171 ? -1.485 -16.469 -25.594 1 58.41 171 ALA A C 1
ATOM 1363 O O . ALA A 1 171 ? -1.859 -16.094 -26.703 1 58.41 171 ALA A O 1
ATOM 1364 N N . MET A 1 172 ? -0.485 -17.203 -25.391 1 52.75 172 MET A N 1
ATOM 1365 C CA . MET A 1 172 ? 0.253 -17.766 -26.516 1 52.75 172 MET A CA 1
ATOM 1366 C C . MET A 1 172 ? -0.647 -18.672 -27.359 1 52.75 172 MET A C 1
ATOM 1368 O O . MET A 1 172 ? -0.59 -18.625 -28.594 1 52.75 172 MET A O 1
ATOM 1372 N N . LYS A 1 173 ? -1.413 -19.453 -26.828 1 56.06 173 LYS A N 1
ATOM 1373 C CA . LYS A 1 173 ? -2.33 -20.328 -27.547 1 56.06 173 LYS A CA 1
ATOM 1374 C C . LYS A 1 173 ? -3.371 -19.531 -28.328 1 56.06 173 LYS A C 1
ATOM 1376 O O . LYS A 1 173 ? -3.645 -19.828 -29.484 1 56.06 173 LYS A O 1
ATOM 1381 N N . LYS A 1 174 ? -3.91 -18.547 -27.734 1 61.41 174 LYS A N 1
ATOM 1382 C CA . LYS A 1 174 ? -4.891 -17.703 -28.406 1 61.41 174 LYS A CA 1
ATOM 1383 C C . LYS A 1 174 ? -4.258 -16.969 -29.594 1 61.41 174 LYS A C 1
ATOM 1385 O O . LYS A 1 174 ? -4.879 -16.812 -30.641 1 61.41 174 LYS A O 1
ATOM 1390 N N . GLY A 1 175 ? -3.107 -16.547 -29.203 1 53.47 175 GLY A N 1
ATOM 1391 C CA . GLY A 1 175 ? -2.369 -15.93 -30.297 1 53.47 175 GLY A CA 1
ATOM 1392 C C . GLY A 1 175 ? -2.105 -16.891 -31.438 1 53.47 175 GLY A C 1
ATOM 1393 O O . GLY A 1 175 ? -2.266 -16.531 -32.594 1 53.47 175 GLY A O 1
ATOM 1394 N N . MET A 1 176 ? -1.663 -18.094 -31.172 1 57.47 176 MET A N 1
ATOM 1395 C CA . MET A 1 176 ? -1.401 -19.109 -32.188 1 57.47 176 MET A CA 1
ATOM 1396 C C . MET A 1 176 ? -2.684 -19.5 -32.906 1 57.47 176 MET A C 1
ATOM 1398 O O . MET A 1 176 ? -2.68 -19.672 -34.125 1 57.47 176 MET A O 1
ATOM 1402 N N . GLU A 1 177 ? -3.703 -19.75 -32.25 1 58.72 177 GLU A N 1
ATOM 1403 C CA . GLU A 1 177 ? -4.996 -20.047 -32.875 1 58.72 177 GLU A CA 1
ATOM 1404 C C . GLU A 1 177 ? -5.441 -18.906 -33.781 1 58.72 177 GLU A C 1
ATOM 1406 O O . GLU A 1 177 ? -5.977 -19.156 -34.875 1 58.72 177 GLU A O 1
ATOM 1411 N N . TYR A 1 178 ? -5.219 -17.766 -33.281 1 60.62 178 TYR A N 1
ATOM 1412 C CA . TYR A 1 178 ? -5.531 -16.594 -34.094 1 60.62 178 TYR A CA 1
ATOM 1413 C C . TYR A 1 178 ? -4.68 -16.578 -35.375 1 60.62 178 TYR A C 1
ATOM 1415 O O . TYR A 1 178 ? -5.176 -16.266 -36.438 1 60.62 178 TYR A O 1
ATOM 1423 N N . MET A 1 179 ? -3.512 -16.969 -35.219 1 61.28 179 MET A N 1
ATOM 1424 C CA . MET A 1 179 ? -2.613 -16.984 -36.344 1 61.28 179 MET A CA 1
ATOM 1425 C C . MET A 1 179 ? -2.959 -18.141 -37.281 1 61.28 179 MET A C 1
ATOM 1427 O O . MET A 1 179 ? -2.844 -18.016 -38.531 1 61.28 179 MET A O 1
ATOM 1431 N N . LEU A 1 180 ? -3.312 -19.266 -36.844 1 60.47 180 LEU A N 1
ATOM 1432 C CA . LEU A 1 180 ? -3.619 -20.438 -37.656 1 60.47 180 LEU A CA 1
ATOM 1433 C C . LEU A 1 180 ? -4.977 -20.281 -38.344 1 60.47 180 LEU A C 1
ATOM 1435 O O . LEU A 1 180 ? -5.199 -20.844 -39.406 1 60.47 180 LEU A O 1
ATOM 1439 N N . ASN A 1 181 ? -5.793 -19.719 -37.719 1 60.84 181 ASN A N 1
ATOM 1440 C CA . ASN A 1 181 ? -7.109 -19.594 -38.312 1 60.84 181 ASN A CA 1
ATOM 1441 C C . ASN A 1 181 ? -7.148 -18.453 -39.344 1 60.84 181 ASN A C 1
ATOM 1443 O O . ASN A 1 181 ? -8.203 -18.172 -39.906 1 60.84 181 ASN A O 1
ATOM 1447 N N . LYS A 1 182 ? -6.039 -17.953 -39.469 1 54.81 182 LYS A N 1
ATOM 1448 C CA . LYS A 1 182 ? -5.902 -17.125 -40.656 1 54.81 182 LYS A CA 1
ATOM 1449 C C . LYS A 1 182 ? -5.156 -17.891 -41.75 1 54.81 182 LYS A C 1
ATOM 1451 O O . LYS A 1 182 ? -4.211 -18.625 -41.469 1 54.81 182 LYS A O 1
ATOM 1456 N N . MET B 1 1 ? -6.223 -30.312 -25.078 1 57.28 1 MET B N 1
ATOM 1457 C CA . MET B 1 1 ? -5.656 -31.312 -24.172 1 57.28 1 MET B CA 1
ATOM 1458 C C . MET B 1 1 ? -4.156 -31.094 -23.984 1 57.28 1 MET B C 1
ATOM 1460 O O . MET B 1 1 ? -3.646 -31.125 -22.875 1 57.28 1 MET B O 1
ATOM 1464 N N . GLU B 1 2 ? -3.516 -30.719 -25.078 1 62.41 2 GLU B N 1
ATOM 1465 C CA . GLU B 1 2 ? -2.068 -30.531 -25.078 1 62.41 2 GLU B CA 1
ATOM 1466 C C . GLU B 1 2 ? -1.684 -29.312 -24.234 1 62.41 2 GLU B C 1
ATOM 1468 O O . GLU B 1 2 ? -0.713 -29.359 -23.469 1 62.41 2 GLU B O 1
ATOM 1473 N N . GLN B 1 3 ? -2.506 -28.328 -24.266 1 63.66 3 GLN B N 1
ATOM 1474 C CA . GLN B 1 3 ? -2.252 -27.109 -23.516 1 63.66 3 GLN B CA 1
ATOM 1475 C C . GLN B 1 3 ? -2.34 -27.359 -22.016 1 63.66 3 GLN B C 1
ATOM 1477 O O . GLN B 1 3 ? -1.5 -26.875 -21.25 1 63.66 3 GLN B O 1
ATOM 1482 N N . ILE B 1 4 ? -3.291 -28.094 -21.734 1 74.38 4 ILE B N 1
ATOM 1483 C CA . ILE B 1 4 ? -3.516 -28.422 -20.328 1 74.38 4 ILE B CA 1
ATOM 1484 C C . ILE B 1 4 ? -2.354 -29.25 -19.797 1 74.38 4 ILE B C 1
ATOM 1486 O O . ILE B 1 4 ? -1.881 -29.031 -18.672 1 74.38 4 ILE B O 1
ATOM 1490 N N . ASN B 1 5 ? -1.873 -30.016 -20.656 1 75.44 5 ASN B N 1
ATOM 1491 C CA . ASN B 1 5 ? -0.755 -30.859 -20.234 1 75.44 5 ASN B CA 1
ATOM 1492 C C . ASN B 1 5 ? 0.515 -30.047 -20.016 1 75.44 5 ASN B C 1
ATOM 1494 O O . ASN B 1 5 ? 1.294 -30.328 -19.109 1 75.44 5 ASN B O 1
ATOM 1498 N N . GLY B 1 6 ? 0.588 -29.094 -20.938 1 75.56 6 GLY B N 1
ATOM 1499 C CA . GLY B 1 6 ? 1.729 -28.203 -20.75 1 75.56 6 GLY B CA 1
ATOM 1500 C C . GLY B 1 6 ? 1.683 -27.438 -19.438 1 75.56 6 GLY B C 1
ATOM 1501 O O . GLY B 1 6 ? 2.699 -27.312 -18.75 1 75.56 6 GLY B O 1
ATOM 1502 N N . ILE B 1 7 ? 0.542 -27.062 -19.109 1 75.81 7 ILE B N 1
ATOM 1503 C CA . ILE B 1 7 ? 0.333 -26.328 -17.859 1 75.81 7 ILE B CA 1
ATOM 1504 C C . ILE B 1 7 ? 0.599 -27.25 -16.672 1 75.81 7 ILE B C 1
ATOM 1506 O O . ILE B 1 7 ? 1.276 -26.859 -15.719 1 75.81 7 ILE B O 1
ATOM 1510 N N . ILE B 1 8 ? 0.184 -28.422 -16.828 1 82.31 8 ILE B N 1
ATOM 1511 C CA . ILE B 1 8 ? 0.337 -29.375 -15.742 1 82.31 8 ILE B CA 1
ATOM 1512 C C . ILE B 1 8 ? 1.816 -29.703 -15.547 1 82.31 8 ILE B C 1
ATOM 1514 O O . ILE B 1 8 ? 2.285 -29.828 -14.414 1 82.31 8 ILE B O 1
ATOM 1518 N N . ASP B 1 9 ? 2.498 -29.766 -16.609 1 81.5 9 ASP B N 1
ATOM 1519 C CA . ASP B 1 9 ? 3.922 -30.078 -16.516 1 81.5 9 ASP B CA 1
ATOM 1520 C C . ASP B 1 9 ? 4.688 -28.953 -15.828 1 81.5 9 ASP B C 1
ATOM 1522 O O . ASP B 1 9 ? 5.543 -29.203 -14.977 1 81.5 9 ASP B O 1
ATOM 1526 N N . THR B 1 10 ? 4.355 -27.812 -16.266 1 76.44 10 THR B N 1
ATOM 1527 C CA . THR B 1 10 ? 5.016 -26.656 -15.664 1 76.44 10 THR B CA 1
ATOM 1528 C C . THR B 1 10 ? 4.688 -26.547 -14.172 1 76.44 10 THR B C 1
ATOM 1530 O O . THR B 1 10 ? 5.566 -26.281 -13.352 1 76.44 10 THR B O 1
ATOM 1533 N N . LEU B 1 11 ? 3.471 -26.781 -13.859 1 80.56 11 LEU B N 1
ATOM 1534 C CA . LEU B 1 11 ? 3.035 -26.734 -12.469 1 80.56 11 LEU B CA 1
ATOM 1535 C C . LEU B 1 11 ? 3.701 -27.844 -11.648 1 80.56 11 LEU B C 1
ATOM 1537 O O . LEU B 1 11 ? 4.066 -27.625 -10.492 1 80.56 11 LEU B O 1
ATOM 1541 N N . THR B 1 12 ? 3.826 -28.953 -12.297 1 81.94 12 THR B N 1
ATOM 1542 C CA . THR B 1 12 ? 4.453 -30.078 -11.625 1 81.94 12 THR B CA 1
ATOM 1543 C C . THR B 1 12 ? 5.898 -29.766 -11.25 1 81.94 12 THR B C 1
ATOM 1545 O O . THR B 1 12 ? 6.336 -30.031 -10.133 1 81.94 12 THR B O 1
ATOM 1548 N N . GLU B 1 13 ? 6.59 -29.172 -12.125 1 78.88 13 GLU B N 1
ATOM 1549 C CA . GLU B 1 13 ? 7.992 -28.844 -11.898 1 78.88 13 GLU B CA 1
ATOM 1550 C C . GLU B 1 13 ? 8.133 -27.766 -10.828 1 78.88 13 GLU B C 1
ATOM 1552 O O . GLU B 1 13 ? 9.039 -27.828 -9.992 1 78.88 13 GLU B O 1
ATOM 1557 N N . SER B 1 14 ? 7.219 -26.922 -10.82 1 75.38 14 SER B N 1
ATOM 1558 C CA . SER B 1 14 ? 7.324 -25.766 -9.93 1 75.38 14 SER B CA 1
ATOM 1559 C C . SER B 1 14 ? 6.859 -26.109 -8.523 1 75.38 14 SER B C 1
ATOM 1561 O O . SER B 1 14 ? 7.285 -25.484 -7.551 1 75.38 14 SER B O 1
ATOM 1563 N N . THR B 1 15 ? 6.035 -27.016 -8.367 1 79 15 THR B N 1
ATOM 1564 C CA . THR B 1 15 ? 5.43 -27.266 -7.062 1 79 15 THR B CA 1
ATOM 1565 C C . THR B 1 15 ? 5.879 -28.609 -6.5 1 79 15 THR B C 1
ATOM 1567 O O . THR B 1 15 ? 5.375 -29.047 -5.469 1 79 15 THR B O 1
ATOM 1570 N N . ARG B 1 16 ? 6.793 -29.203 -7.145 1 79.19 16 ARG B N 1
ATOM 1571 C CA . ARG B 1 16 ? 7.234 -30.547 -6.762 1 79.19 16 ARG B CA 1
ATOM 1572 C C . ARG B 1 16 ? 7.859 -30.531 -5.371 1 79.19 16 ARG B C 1
ATOM 1574 O O . ARG B 1 16 ? 7.785 -31.531 -4.645 1 79.19 16 ARG B O 1
ATOM 1581 N N . ASN B 1 17 ? 8.328 -29.375 -4.934 1 77.5 17 ASN B N 1
ATOM 1582 C CA . ASN B 1 17 ? 9.062 -29.344 -3.672 1 77.5 17 ASN B CA 1
ATOM 1583 C C . ASN B 1 17 ? 8.242 -28.703 -2.561 1 77.5 17 ASN B C 1
ATOM 1585 O O . ASN B 1 17 ? 8.734 -28.5 -1.449 1 77.5 17 ASN B O 1
ATOM 1589 N N . LEU B 1 18 ? 7.016 -28.422 -2.809 1 76.75 18 LEU B N 1
ATOM 1590 C CA . LEU B 1 18 ? 6.148 -27.859 -1.776 1 76.75 18 LEU B CA 1
ATOM 1591 C C . LEU B 1 18 ? 5.539 -28.969 -0.924 1 76.75 18 LEU B C 1
ATOM 1593 O O . LEU B 1 18 ? 4.789 -29.812 -1.43 1 76.7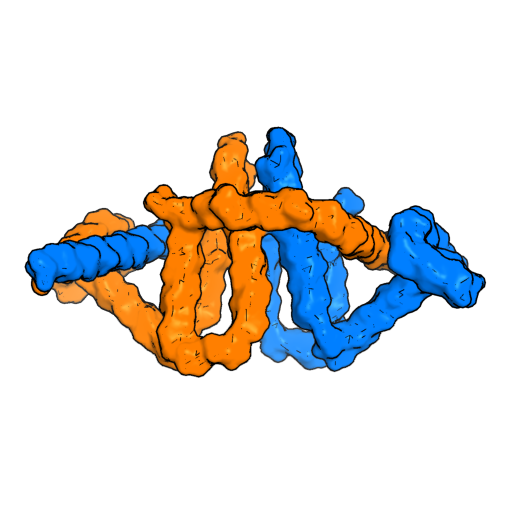5 18 LEU B O 1
ATOM 1597 N N . PRO B 1 19 ? 5.883 -28.984 0.342 1 80.5 19 PRO B N 1
ATOM 1598 C CA . PRO B 1 19 ? 5.496 -30.109 1.198 1 80.5 19 PRO B CA 1
ATOM 1599 C C . PRO B 1 19 ? 3.984 -30.312 1.265 1 80.5 19 PRO B C 1
ATOM 1601 O O . PRO B 1 1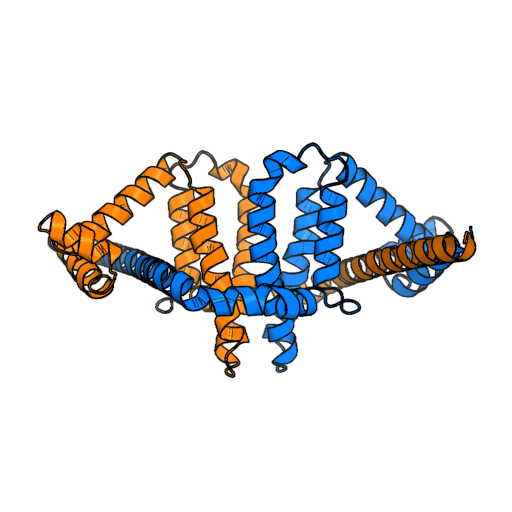9 ? 3.504 -31.438 1.199 1 80.5 19 PRO B O 1
ATOM 1604 N N . VAL B 1 20 ? 3.248 -29.25 1.374 1 80.62 20 VAL B N 1
ATOM 1605 C CA . VAL B 1 20 ? 1.799 -29.359 1.497 1 80.62 20 VAL B CA 1
ATOM 1606 C C . VAL B 1 20 ? 1.211 -29.922 0.209 1 80.62 20 VAL B C 1
ATOM 1608 O O . VAL B 1 20 ? 0.369 -30.828 0.25 1 80.62 20 VAL B O 1
ATOM 1611 N N . ILE B 1 21 ? 1.688 -29.547 -0.898 1 85.5 21 ILE B N 1
ATOM 1612 C CA . ILE B 1 21 ? 1.174 -30 -2.186 1 85.5 21 ILE B CA 1
ATOM 1613 C C . ILE B 1 21 ? 1.614 -31.438 -2.439 1 85.5 21 ILE B C 1
ATOM 1615 O O . ILE B 1 21 ? 0.839 -32.25 -2.951 1 85.5 21 ILE B O 1
ATOM 1619 N N . LYS B 1 22 ? 2.863 -31.672 -2.053 1 87 22 LYS B N 1
ATOM 1620 C CA . LYS B 1 22 ? 3.4 -33.031 -2.209 1 87 22 LYS B CA 1
ATOM 1621 C C . LYS B 1 22 ? 2.594 -34.031 -1.4 1 87 22 LYS B C 1
ATOM 1623 O O . LYS B 1 22 ? 2.289 -35.125 -1.887 1 87 22 LYS B O 1
ATOM 1628 N N . ASP B 1 23 ? 2.281 -33.625 -0.202 1 90.38 23 ASP B N 1
ATOM 1629 C CA . ASP B 1 23 ? 1.527 -34.5 0.68 1 90.38 23 ASP B CA 1
ATOM 1630 C C . ASP B 1 23 ? 0.135 -34.781 0.119 1 90.38 23 ASP B C 1
ATOM 1632 O O . ASP B 1 23 ? -0.317 -35.938 0.114 1 90.38 23 ASP B O 1
ATOM 1636 N N . ILE B 1 24 ? -0.475 -33.812 -0.368 1 92.31 24 ILE B N 1
ATOM 1637 C CA . ILE B 1 24 ? -1.812 -33.969 -0.931 1 92.31 24 ILE B CA 1
ATOM 1638 C C . ILE B 1 24 ? -1.747 -34.812 -2.199 1 92.31 24 ILE B C 1
ATOM 1640 O O . ILE B 1 24 ? -2.594 -35.688 -2.414 1 92.31 24 ILE B O 1
ATOM 1644 N N . ALA B 1 25 ? -0.765 -34.562 -3.049 1 93.12 25 ALA B N 1
ATOM 1645 C CA . ALA B 1 25 ? -0.585 -35.281 -4.293 1 93.12 25 ALA B CA 1
ATOM 1646 C C . ALA B 1 25 ? -0.362 -36.781 -4.012 1 93.12 25 ALA B C 1
ATOM 1648 O O . ALA B 1 25 ? -0.938 -37.625 -4.684 1 93.12 25 ALA B O 1
ATOM 1649 N N . HIS B 1 26 ? 0.493 -37.062 -3.01 1 92.62 26 HIS B N 1
ATOM 1650 C CA . HIS B 1 26 ? 0.802 -38.438 -2.641 1 92.62 26 HIS B CA 1
ATOM 1651 C C . HIS B 1 26 ? -0.441 -39.156 -2.143 1 92.62 26 HIS B C 1
ATOM 1653 O O . HIS B 1 26 ? -0.684 -40.312 -2.518 1 92.62 26 HIS B O 1
ATOM 1659 N N . LYS B 1 27 ? -1.199 -38.531 -1.354 1 94.38 27 LYS B N 1
ATOM 1660 C CA . LYS B 1 27 ? -2.406 -39.156 -0.793 1 94.38 27 LYS B CA 1
ATOM 1661 C C . LYS B 1 27 ? -3.459 -39.375 -1.874 1 94.38 27 LYS B C 1
ATOM 1663 O O . LYS B 1 27 ? -4.191 -40.375 -1.834 1 94.38 27 LYS B O 1
ATOM 1668 N N . ALA B 1 28 ? -3.578 -38.5 -2.814 1 94.25 28 ALA B N 1
ATOM 1669 C CA . ALA B 1 28 ? -4.586 -38.562 -3.869 1 94.25 28 ALA B CA 1
ATOM 1670 C C . ALA B 1 28 ? -4.105 -39.438 -5.027 1 94.25 28 ALA B C 1
ATOM 1672 O O . ALA B 1 28 ? -4.891 -39.812 -5.898 1 94.25 28 ALA B O 1
ATOM 1673 N N . GLY B 1 29 ? -2.812 -39.688 -5.137 1 93.69 29 GLY B N 1
ATOM 1674 C CA . GLY B 1 29 ? -2.236 -40.5 -6.191 1 93.69 29 GLY B CA 1
ATOM 1675 C C . GLY B 1 29 ? -2.104 -39.781 -7.512 1 93.69 29 GLY B C 1
ATOM 1676 O O . GLY B 1 29 ? -2.299 -40.344 -8.578 1 93.69 29 GLY B O 1
ATOM 1677 N N . VAL B 1 30 ? -1.987 -38.531 -7.434 1 93.94 30 VAL B N 1
ATOM 1678 C CA . VAL B 1 30 ? -1.849 -37.719 -8.633 1 93.94 30 VAL B CA 1
ATOM 1679 C C . VAL B 1 30 ? -0.573 -36.875 -8.547 1 93.94 30 VAL B C 1
ATOM 1681 O O . VAL B 1 30 ? 0.125 -36.906 -7.531 1 93.94 30 VAL B O 1
ATOM 1684 N N . SER B 1 31 ? -0.214 -36.219 -9.695 1 91.56 31 SER B N 1
ATOM 1685 C CA . SER B 1 31 ? 0.985 -35.406 -9.703 1 91.56 31 SER B CA 1
ATOM 1686 C C . SER B 1 31 ? 0.751 -34.062 -8.969 1 91.56 31 SER B C 1
ATOM 1688 O O . SER B 1 31 ? -0.394 -33.656 -8.773 1 91.56 31 SER B O 1
ATOM 1690 N N . THR B 1 32 ? 1.807 -33.438 -8.594 1 90.06 32 THR B N 1
ATOM 1691 C CA . THR B 1 32 ? 1.726 -32.156 -7.93 1 90.06 32 THR B CA 1
ATOM 1692 C C . THR B 1 32 ? 1.13 -31.094 -8.867 1 90.06 32 THR B C 1
ATOM 1694 O O . THR B 1 32 ? 0.465 -30.156 -8.414 1 90.06 32 THR B O 1
ATOM 1697 N N . GLY B 1 33 ? 1.368 -31.266 -10.086 1 86.81 33 GLY B N 1
ATOM 1698 C CA . GLY B 1 33 ? 0.804 -30.359 -11.07 1 86.81 33 GLY B CA 1
ATOM 1699 C C . GLY B 1 33 ? -0.713 -30.375 -11.094 1 86.81 33 GLY B C 1
ATOM 1700 O O . GLY B 1 33 ? -1.346 -29.312 -11.188 1 86.81 33 GLY B O 1
ATOM 1701 N N . HIS B 1 34 ? -1.284 -31.5 -11.055 1 90.62 34 HIS B N 1
ATOM 1702 C CA . HIS B 1 34 ? -2.736 -31.625 -11.031 1 90.62 34 HIS B CA 1
ATOM 1703 C C . HIS B 1 34 ? -3.32 -31 -9.773 1 90.62 34 HIS B C 1
ATOM 1705 O O . HIS B 1 34 ? -4.352 -30.328 -9.828 1 90.62 34 HIS B O 1
ATOM 1711 N N . VAL B 1 35 ? -2.66 -31.234 -8.664 1 90.44 35 VAL B N 1
ATOM 1712 C CA . VAL B 1 35 ? -3.121 -30.672 -7.398 1 90.44 35 VAL B CA 1
ATOM 1713 C C . VAL B 1 35 ? -3.047 -29.156 -7.457 1 90.44 35 VAL B C 1
ATOM 1715 O O . VAL B 1 35 ? -3.982 -28.453 -7.043 1 90.44 35 VAL B O 1
ATOM 1718 N N . SER B 1 36 ? -1.969 -28.688 -8.023 1 86.75 36 SER B N 1
ATOM 1719 C CA . SER B 1 36 ? -1.792 -27.25 -8.133 1 86.75 36 SER B CA 1
ATOM 1720 C C . SER B 1 36 ? -2.84 -26.625 -9.047 1 86.75 36 SER B C 1
ATOM 1722 O O . SER B 1 36 ? -3.387 -25.562 -8.742 1 86.75 36 SER B O 1
ATOM 1724 N N . LEU B 1 37 ? -3.023 -27.219 -10.125 1 87.12 37 LEU B N 1
ATOM 1725 C CA . LEU B 1 37 ? -4.043 -26.719 -11.039 1 87.12 37 LEU B CA 1
ATOM 1726 C C . LEU B 1 37 ? -5.414 -26.703 -10.375 1 87.12 37 LEU B C 1
ATOM 1728 O O . LEU B 1 37 ? -6.176 -25.75 -10.531 1 87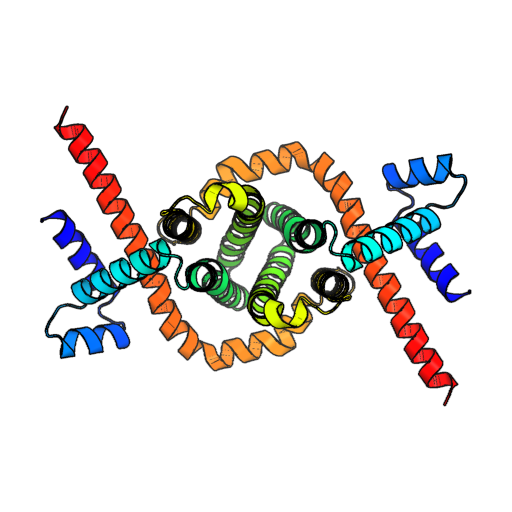.12 37 LEU B O 1
ATOM 1732 N N . GLY B 1 38 ? -5.727 -27.75 -9.727 1 88.75 38 GLY B N 1
ATOM 1733 C CA . GLY B 1 38 ? -6.977 -27.797 -8.984 1 88.75 38 GLY B CA 1
ATOM 1734 C C . GLY B 1 38 ? -7.105 -26.672 -7.969 1 88.75 38 GLY B C 1
ATOM 1735 O O . GLY B 1 38 ? -8.164 -26.062 -7.848 1 88.75 38 GLY B O 1
ATOM 1736 N N . ALA B 1 39 ? -6.074 -26.469 -7.246 1 87.94 39 ALA B N 1
ATOM 1737 C CA . ALA B 1 39 ? -6.07 -25.406 -6.242 1 87.94 39 ALA B CA 1
ATOM 1738 C C . ALA B 1 39 ? -6.289 -24.047 -6.895 1 87.94 39 ALA B C 1
ATOM 1740 O O . ALA B 1 39 ? -7.051 -23.219 -6.379 1 87.94 39 ALA B O 1
ATOM 1741 N N . ILE B 1 40 ? -5.621 -23.797 -7.969 1 86.62 40 ILE B N 1
ATOM 1742 C CA . ILE B 1 40 ? -5.734 -22.516 -8.672 1 86.62 40 ILE B CA 1
ATOM 1743 C C . ILE B 1 40 ? -7.172 -22.328 -9.156 1 86.62 40 ILE B C 1
ATOM 1745 O O . ILE B 1 40 ? -7.746 -21.25 -8.984 1 86.62 40 ILE B O 1
ATOM 1749 N N . VAL B 1 41 ? -7.68 -23.312 -9.742 1 88.44 41 VAL B N 1
ATOM 1750 C CA . VAL B 1 41 ? -9.055 -23.25 -10.234 1 88.44 41 VAL B CA 1
ATOM 1751 C C . VAL B 1 41 ? -10.008 -23.016 -9.07 1 88.44 41 VAL B C 1
ATOM 1753 O O . VAL B 1 41 ? -10.93 -22.188 -9.172 1 88.44 41 VAL B O 1
ATOM 1756 N N . PHE B 1 42 ? -9.789 -23.688 -7.992 1 89.81 42 PHE B N 1
ATOM 1757 C CA . PHE B 1 42 ? -10.625 -23.547 -6.805 1 89.81 42 PHE B CA 1
ATOM 1758 C C . PHE B 1 42 ? -10.562 -22.125 -6.262 1 89.81 42 PHE B C 1
ATOM 1760 O O . PHE B 1 42 ? -11.602 -21.516 -5.992 1 89.81 42 PHE B O 1
ATOM 1767 N N . ILE B 1 43 ? -9.406 -21.625 -6.164 1 88.5 43 ILE B N 1
ATOM 1768 C CA . ILE B 1 43 ? -9.203 -20.281 -5.645 1 88.5 43 ILE B CA 1
ATOM 1769 C C . ILE B 1 43 ? -9.875 -19.266 -6.566 1 88.5 43 ILE B C 1
ATOM 1771 O O . ILE B 1 43 ? -10.586 -18.359 -6.098 1 88.5 43 ILE B O 1
ATOM 1775 N N . THR B 1 44 ? -9.695 -19.438 -7.867 1 88.06 44 THR B N 1
ATOM 1776 C CA . THR B 1 44 ? -10.281 -18.531 -8.852 1 88.06 44 THR B CA 1
ATOM 1777 C C . THR B 1 44 ? -11.805 -18.562 -8.758 1 88.06 44 THR B C 1
ATOM 1779 O O . THR B 1 44 ? -12.445 -17.5 -8.789 1 88.06 44 THR B O 1
ATOM 1782 N N . LEU B 1 45 ? -12.328 -19.703 -8.586 1 89 45 LEU B N 1
ATOM 1783 C CA . LEU B 1 45 ? -13.773 -19.844 -8.469 1 89 45 LEU B CA 1
ATOM 1784 C C . LEU B 1 45 ? -14.289 -19.172 -7.203 1 89 45 LEU B C 1
ATOM 1786 O O . LEU B 1 45 ? -15.32 -18.5 -7.23 1 89 45 LEU B O 1
ATOM 1790 N N . PHE B 1 46 ? -13.625 -19.375 -6.156 1 89.69 46 PHE B N 1
ATOM 1791 C CA . PHE B 1 46 ? -14.008 -18.75 -4.898 1 89.69 46 PHE B CA 1
ATOM 1792 C C . PHE B 1 46 ? -13.977 -17.234 -5.023 1 89.69 46 PHE B C 1
ATOM 1794 O O . PHE B 1 46 ? -14.891 -16.547 -4.551 1 89.69 46 PHE B O 1
ATOM 1801 N N . MET B 1 47 ? -13.023 -16.719 -5.695 1 88.81 47 MET B N 1
ATOM 1802 C CA . MET B 1 47 ? -12.914 -15.273 -5.879 1 88.81 47 MET B CA 1
ATOM 1803 C C . MET B 1 47 ? -14.023 -14.758 -6.793 1 88.81 47 MET B C 1
ATOM 1805 O O . MET B 1 47 ? -14.531 -13.648 -6.594 1 88.81 47 MET B O 1
ATOM 1809 N N . PHE B 1 48 ? -14.289 -15.617 -7.754 1 84.75 48 PHE B N 1
ATOM 1810 C CA . PHE B 1 48 ? -15.367 -15.273 -8.672 1 84.75 48 PHE B CA 1
ATOM 1811 C C . PHE B 1 48 ? -16.688 -15.117 -7.934 1 84.75 48 PHE B C 1
ATOM 1813 O O . PHE B 1 48 ? -17.469 -14.219 -8.242 1 84.75 48 PHE B O 1
ATOM 1820 N N . LEU B 1 49 ? -16.828 -15.875 -6.871 1 85.62 49 LEU B N 1
ATOM 1821 C CA . LEU B 1 49 ? -18.062 -15.852 -6.074 1 85.62 49 LEU B CA 1
ATOM 1822 C C . LEU B 1 49 ? -17.969 -14.789 -4.984 1 85.62 49 LEU B C 1
ATOM 1824 O O . LEU B 1 49 ? -18.922 -14.602 -4.227 1 85.62 49 LEU B O 1
ATOM 1828 N N . GLY B 1 50 ? -16.828 -14.148 -4.906 1 80.94 50 GLY B N 1
ATOM 1829 C CA . GLY B 1 50 ? -16.641 -13.086 -3.932 1 80.94 50 GLY B CA 1
ATOM 1830 C C . GLY B 1 50 ? -16.266 -13.594 -2.555 1 80.94 50 GLY B C 1
ATOM 1831 O O . GLY B 1 50 ? -16.219 -12.828 -1.591 1 80.94 50 GLY B O 1
ATOM 1832 N N . ILE B 1 51 ? -15.977 -14.898 -2.512 1 86 51 ILE B N 1
ATOM 1833 C CA . ILE B 1 51 ? -15.641 -15.508 -1.229 1 86 51 ILE B CA 1
ATOM 1834 C C . ILE B 1 51 ? -14.156 -15.328 -0.94 1 86 51 ILE B C 1
ATOM 1836 O O . ILE B 1 51 ? -13.305 -15.844 -1.673 1 86 51 ILE B O 1
ATOM 1840 N N . CYS B 1 52 ? -13.82 -14.625 0.122 1 87 52 CYS B N 1
ATOM 1841 C CA . CYS B 1 52 ? -12.461 -14.398 0.598 1 87 52 CYS B CA 1
ATOM 1842 C C . CYS B 1 52 ? -11.625 -13.688 -0.457 1 87 52 CYS B C 1
ATOM 1844 O O . CYS B 1 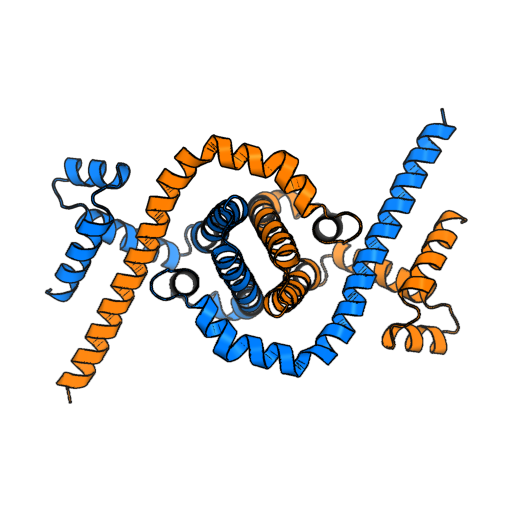52 ? -10.398 -13.805 -0.468 1 87 52 CYS B O 1
ATOM 1846 N N . ALA B 1 53 ? -12.242 -12.984 -1.393 1 86.81 53 ALA B N 1
ATOM 1847 C CA . ALA B 1 53 ? -11.547 -12.375 -2.521 1 86.81 53 ALA B CA 1
ATOM 1848 C C . ALA B 1 53 ? -10.617 -11.258 -2.055 1 86.81 53 ALA B C 1
ATOM 1850 O O . ALA B 1 53 ? -9.461 -11.18 -2.49 1 86.81 53 ALA B O 1
ATOM 1851 N N . ASP B 1 54 ? -11.023 -10.484 -1.134 1 85.06 54 ASP B N 1
ATOM 1852 C CA . ASP B 1 54 ? -10.203 -9.391 -0.617 1 85.06 54 ASP B CA 1
ATOM 1853 C C . ASP B 1 54 ? -9 -9.93 0.157 1 85.06 54 ASP B C 1
ATOM 1855 O O . ASP B 1 54 ? -7.887 -9.414 0.022 1 85.06 54 ASP B O 1
ATOM 1859 N N . LEU B 1 55 ? -9.352 -10.898 0.946 1 84.69 55 LEU B N 1
ATOM 1860 C CA . LEU B 1 55 ? -8.289 -11.5 1.748 1 84.69 55 LEU B CA 1
ATOM 1861 C C . LEU B 1 55 ? -7.207 -12.094 0.856 1 84.69 55 LEU B C 1
ATOM 1863 O O . LEU B 1 55 ? -6.02 -11.836 1.062 1 84.69 55 LEU B O 1
ATOM 1867 N N . ILE B 1 56 ? -7.625 -12.836 -0.165 1 88.5 56 ILE B N 1
ATOM 1868 C CA . ILE B 1 56 ? -6.68 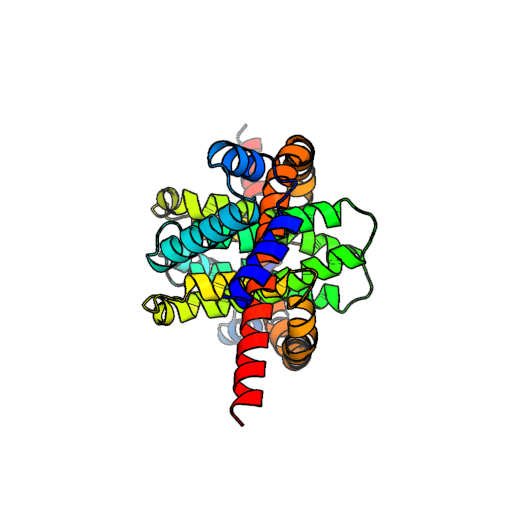-13.469 -1.076 1 88.5 56 ILE B CA 1
ATOM 1869 C C . ILE B 1 56 ? -5.883 -12.398 -1.818 1 88.5 56 ILE B C 1
ATOM 1871 O O . ILE B 1 56 ? -4.656 -12.492 -1.921 1 88.5 56 ILE B O 1
ATOM 1875 N N . THR B 1 57 ? -6.531 -11.359 -2.314 1 90 57 THR B N 1
ATOM 1876 C CA . THR B 1 57 ? -5.871 -10.281 -3.047 1 90 57 THR B CA 1
ATOM 1877 C C . THR B 1 57 ? -4.887 -9.539 -2.148 1 90 57 THR B C 1
ATOM 1879 O O . THR B 1 57 ? -3.805 -9.148 -2.592 1 90 57 THR B O 1
ATOM 1882 N N . ASP B 1 58 ? -5.172 -9.391 -0.898 1 89.5 58 ASP B N 1
ATOM 1883 C CA . ASP B 1 58 ? -4.285 -8.711 0.04 1 89.5 58 ASP B CA 1
ATOM 1884 C C . ASP B 1 58 ? -3.07 -9.57 0.374 1 89.5 58 ASP B C 1
ATOM 1886 O O . ASP B 1 58 ? -1.941 -9.078 0.409 1 89.5 58 ASP B O 1
ATOM 1890 N N . LEU B 1 59 ? -3.361 -10.828 0.598 1 89 59 LEU B N 1
ATOM 1891 C CA . LEU B 1 59 ? -2.27 -11.734 0.942 1 89 59 LEU B CA 1
ATOM 1892 C C . LEU B 1 59 ? -1.244 -11.805 -0.186 1 89 59 LEU B C 1
ATOM 1894 O O . LEU B 1 59 ? -0.04 -11.688 0.056 1 89 59 LEU B O 1
ATOM 1898 N N . ILE B 1 60 ? -1.709 -11.883 -1.356 1 89.75 60 ILE B N 1
ATOM 1899 C CA . ILE B 1 60 ? -0.8 -12.07 -2.48 1 89.75 60 ILE B CA 1
ATOM 1900 C C . ILE B 1 60 ? -0.311 -10.719 -2.986 1 89.75 60 ILE B C 1
ATOM 1902 O O . ILE B 1 60 ? 0.873 -10.555 -3.291 1 89.75 60 ILE B O 1
ATOM 1906 N N . GLY B 1 61 ? -1.209 -9.742 -3.043 1 91.94 61 GLY B N 1
ATOM 1907 C CA . GLY B 1 61 ? -0.903 -8.461 -3.658 1 91.94 61 GLY B CA 1
ATOM 1908 C C . GLY B 1 61 ? -0.23 -7.488 -2.709 1 91.94 61 GLY B C 1
ATOM 1909 O O . GLY B 1 61 ? 0.367 -6.504 -3.143 1 91.94 61 GLY B O 1
ATOM 1910 N N . MET B 1 62 ? -0.276 -7.727 -1.419 1 94.25 62 MET B N 1
ATOM 1911 C CA . MET B 1 62 ? 0.297 -6.777 -0.467 1 94.25 62 MET B CA 1
ATOM 1912 C C . MET B 1 62 ? 1.261 -7.48 0.486 1 94.25 62 MET B C 1
ATOM 1914 O O . MET B 1 62 ? 2.402 -7.043 0.651 1 94.25 62 MET B O 1
ATOM 1918 N N . PHE B 1 63 ? 0.887 -8.633 0.931 1 90.81 63 PHE B N 1
ATOM 1919 C CA . PHE B 1 63 ? 1.722 -9.266 1.943 1 90.81 63 PHE B CA 1
ATOM 1920 C C . PHE B 1 63 ? 2.955 -9.898 1.309 1 90.81 63 PHE B C 1
ATOM 1922 O O . PHE B 1 63 ? 4.043 -9.859 1.882 1 90.81 63 PHE B O 1
ATOM 1929 N N . TYR B 1 64 ? 2.777 -10.5 0.164 1 90.5 64 TYR B N 1
ATOM 1930 C CA . TYR B 1 64 ? 3.941 -11.055 -0.519 1 90.5 64 TYR B CA 1
ATOM 1931 C C . TYR B 1 64 ? 4.957 -9.961 -0.834 1 90.5 64 TYR B C 1
ATOM 1933 O O . TYR B 1 64 ? 6.129 -10.07 -0.465 1 90.5 64 TYR B O 1
ATOM 1941 N N . PRO B 1 65 ? 4.488 -8.914 -1.441 1 94.12 65 PRO B N 1
ATOM 1942 C CA . PRO B 1 65 ? 5.434 -7.82 -1.68 1 94.12 65 PRO B CA 1
ATOM 1943 C C . PRO B 1 65 ? 6.016 -7.25 -0.388 1 94.12 65 PRO B C 1
ATOM 1945 O O . PRO B 1 65 ? 7.168 -6.809 -0.367 1 94.12 65 PRO B O 1
ATOM 1948 N N . MET B 1 66 ? 5.219 -7.25 0.627 1 94.88 66 MET B N 1
ATOM 1949 C CA . MET B 1 66 ? 5.707 -6.77 1.916 1 94.88 66 MET B CA 1
ATOM 1950 C C . MET B 1 66 ? 6.871 -7.621 2.408 1 94.88 66 MET B C 1
ATOM 1952 O O . MET B 1 66 ? 7.906 -7.09 2.814 1 94.88 66 MET B O 1
ATOM 1956 N N . PHE B 1 67 ? 6.758 -8.875 2.305 1 91.75 67 PHE B N 1
ATOM 1957 C CA . PHE B 1 67 ? 7.801 -9.789 2.758 1 91.75 67 PHE B CA 1
ATOM 1958 C C . PHE B 1 67 ? 9.047 -9.672 1.884 1 91.75 67 PHE B C 1
ATOM 1960 O O . PHE B 1 67 ? 10.172 -9.68 2.389 1 91.75 67 PHE B O 1
ATOM 1967 N N . MET B 1 68 ? 8.875 -9.602 0.625 1 92.12 68 MET B N 1
ATOM 1968 C CA . MET B 1 68 ? 10.008 -9.461 -0.287 1 92.12 68 MET B CA 1
ATOM 1969 C C . MET B 1 68 ? 10.711 -8.125 -0.073 1 92.12 68 MET B C 1
ATOM 1971 O O . MET B 1 68 ? 11.93 -8.031 -0.227 1 92.12 68 MET B O 1
ATOM 1975 N N . SER B 1 69 ? 9.922 -7.125 0.243 1 95.25 69 SER B N 1
ATOM 1976 C CA . SER B 1 69 ? 10.516 -5.836 0.585 1 95.25 69 SER B CA 1
ATOM 1977 C C . SER B 1 69 ? 11.359 -5.934 1.853 1 95.25 69 SER B C 1
ATOM 1979 O O . SER B 1 69 ? 12.445 -5.352 1.931 1 95.25 69 SER B O 1
ATOM 1981 N N . PHE B 1 70 ? 10.836 -6.672 2.807 1 94.19 70 PHE B N 1
ATOM 1982 C CA . PHE B 1 70 ? 11.602 -6.918 4.027 1 94.19 70 PHE B CA 1
ATOM 1983 C C . PHE B 1 70 ? 12.922 -7.602 3.711 1 94.19 70 PHE B C 1
ATOM 1985 O O . PHE B 1 70 ? 13.977 -7.195 4.211 1 94.19 70 PHE B O 1
ATOM 1992 N N . LYS B 1 71 ? 12.914 -8.562 2.887 1 92.25 71 LYS B N 1
ATOM 1993 C CA . LYS B 1 71 ? 14.133 -9.266 2.49 1 92.25 71 LYS B CA 1
ATOM 1994 C C . LYS B 1 71 ? 15.102 -8.32 1.78 1 92.25 71 LYS B C 1
ATOM 1996 O O . LYS B 1 71 ? 16.312 -8.383 2.008 1 92.25 71 LYS B O 1
ATOM 2001 N N . ALA B 1 72 ? 14.578 -7.531 0.918 1 92.69 72 ALA B N 1
ATOM 2002 C CA . ALA B 1 72 ? 15.406 -6.57 0.194 1 92.69 72 ALA B CA 1
ATOM 2003 C C . ALA B 1 72 ? 16.094 -5.609 1.155 1 92.69 72 ALA B C 1
ATOM 2005 O O . ALA B 1 72 ? 17.281 -5.277 0.975 1 92.69 72 ALA B O 1
ATOM 2006 N N . LEU B 1 73 ? 15.352 -5.207 2.193 1 94 73 LEU B N 1
ATOM 2007 C CA . LEU B 1 73 ? 15.891 -4.266 3.168 1 94 73 LEU B CA 1
ATOM 2008 C C . LEU B 1 73 ? 17.031 -4.895 3.967 1 94 73 LEU B C 1
ATOM 2010 O O . LEU B 1 73 ? 17.953 -4.199 4.402 1 94 73 LEU B O 1
ATOM 2014 N N . GLU B 1 74 ? 16.984 -6.164 4.141 1 91.62 74 GLU B N 1
ATOM 2015 C CA . GLU B 1 74 ? 17.953 -6.859 4.98 1 91.62 74 GLU B CA 1
ATOM 2016 C C . GLU B 1 74 ? 19.141 -7.359 4.156 1 91.62 74 GLU B C 1
ATOM 2018 O O . GLU B 1 74 ? 20.141 -7.836 4.711 1 91.62 74 GLU B O 1
ATOM 2023 N N . THR B 1 75 ? 19.016 -7.191 2.857 1 86.88 75 THR B N 1
ATOM 2024 C CA . THR B 1 75 ? 20.125 -7.555 1.992 1 86.88 75 THR B CA 1
ATOM 2025 C C . THR B 1 75 ? 20.859 -6.309 1.502 1 86.88 75 THR B C 1
ATOM 2027 O O . THR B 1 75 ? 20.328 -5.199 1.571 1 86.88 75 THR B O 1
ATOM 2030 N N . LYS B 1 76 ? 22.125 -6.359 1.049 1 80.31 76 LYS B N 1
ATOM 2031 C CA . LYS B 1 76 ? 22.984 -5.219 0.714 1 80.31 76 LYS B CA 1
ATOM 2032 C C . LYS B 1 76 ? 22.703 -4.73 -0.707 1 80.31 76 LYS B C 1
ATOM 2034 O O . LYS B 1 76 ? 22.969 -3.57 -1.029 1 80.31 76 LYS B O 1
ATOM 2039 N N . GLY B 1 77 ? 22.016 -5.387 -1.498 1 77.38 77 GLY B N 1
ATOM 2040 C CA . GLY B 1 77 ? 21.844 -4.953 -2.875 1 77.38 77 GLY B CA 1
ATOM 2041 C C . GLY B 1 77 ? 20.719 -3.93 -3.035 1 77.38 77 GLY B C 1
ATOM 2042 O O . GLY B 1 77 ? 19.609 -4.141 -2.559 1 77.38 77 GLY B O 1
ATOM 2043 N N . ALA B 1 78 ? 21.031 -2.787 -3.695 1 76.75 78 ALA B N 1
ATOM 2044 C CA . ALA B 1 78 ? 20.109 -1.677 -3.891 1 76.75 78 ALA B CA 1
ATOM 2045 C C . ALA B 1 78 ? 19.078 -1.997 -4.98 1 76.75 78 ALA B C 1
ATOM 2047 O O . ALA B 1 78 ? 17.984 -1.449 -4.988 1 76.75 78 ALA B O 1
ATOM 2048 N N . ASP B 1 79 ? 19.438 -2.939 -5.781 1 85.38 79 ASP B N 1
ATOM 2049 C CA . ASP B 1 79 ? 18.594 -3.195 -6.945 1 85.38 79 ASP B CA 1
ATOM 2050 C C . ASP B 1 79 ? 17.266 -3.822 -6.531 1 85.38 79 ASP B C 1
ATOM 2052 O O . ASP B 1 79 ? 16.219 -3.484 -7.086 1 85.38 79 ASP B O 1
ATOM 2056 N N . ASP B 1 80 ? 17.312 -4.645 -5.582 1 89.06 80 ASP B N 1
ATOM 2057 C CA . ASP B 1 80 ? 16.078 -5.27 -5.125 1 89.06 80 ASP B CA 1
ATOM 2058 C C . ASP B 1 80 ? 15.188 -4.266 -4.398 1 89.06 80 ASP B C 1
ATOM 2060 O O . ASP B 1 80 ? 13.961 -4.32 -4.512 1 89.06 80 ASP B O 1
ATOM 2064 N N . ASP B 1 81 ? 15.898 -3.293 -3.705 1 92.25 81 ASP B N 1
ATOM 2065 C CA . ASP B 1 81 ? 15.117 -2.236 -3.064 1 92.25 81 ASP B CA 1
ATOM 2066 C C . ASP B 1 81 ? 14.305 -1.45 -4.094 1 92.25 81 ASP B C 1
ATOM 2068 O O . ASP B 1 81 ? 13.125 -1.169 -3.879 1 92.25 81 ASP B O 1
ATOM 2072 N N . LYS B 1 82 ? 14.953 -1.109 -5.172 1 93.31 82 LYS B N 1
ATOM 2073 C CA . LYS B 1 82 ? 14.297 -0.306 -6.203 1 93.31 82 LYS B CA 1
ATOM 2074 C C . LYS B 1 82 ? 13.141 -1.065 -6.84 1 93.31 82 LYS B C 1
ATOM 2076 O O . LYS B 1 82 ? 12.102 -0.478 -7.152 1 93.31 82 LYS B O 1
ATOM 2081 N N . LEU B 1 83 ? 13.344 -2.309 -7.023 1 93.56 83 LEU B N 1
ATOM 2082 C CA . LEU B 1 83 ? 12.305 -3.133 -7.633 1 93.56 83 LEU B CA 1
ATOM 2083 C C . LEU B 1 83 ? 11.023 -3.088 -6.812 1 93.56 83 LEU B C 1
ATOM 2085 O O . LEU B 1 83 ? 9.953 -2.791 -7.348 1 93.56 83 LEU B O 1
ATOM 2089 N N . TRP B 1 84 ? 11.195 -3.33 -5.582 1 96.44 84 TRP B N 1
ATOM 2090 C CA . TRP B 1 84 ? 10 -3.43 -4.75 1 96.44 84 TRP B CA 1
ATOM 2091 C C . TRP B 1 84 ? 9.422 -2.049 -4.457 1 96.44 84 TRP B C 1
ATOM 2093 O O . TRP B 1 84 ? 8.203 -1.891 -4.344 1 96.44 84 TRP B O 1
ATOM 2103 N N . LEU B 1 85 ? 10.328 -1.056 -4.352 1 97.19 85 LEU B N 1
ATOM 2104 C CA . LEU B 1 85 ? 9.828 0.307 -4.227 1 97.19 85 LEU B CA 1
ATOM 2105 C C . LEU B 1 85 ? 9.008 0.702 -5.449 1 97.19 85 LEU B C 1
ATOM 2107 O O . LEU B 1 85 ? 7.965 1.348 -5.324 1 97.19 85 LEU B O 1
ATOM 2111 N N . THR B 1 86 ? 9.469 0.318 -6.613 1 97.62 86 THR B N 1
ATOM 2112 C CA . THR B 1 86 ? 8.734 0.577 -7.848 1 97.62 86 THR B CA 1
ATOM 2113 C C . THR B 1 86 ? 7.371 -0.107 -7.824 1 97.62 86 THR B C 1
ATOM 2115 O O . THR B 1 86 ? 6.371 0.482 -8.227 1 97.62 86 THR B O 1
ATOM 2118 N N . TYR B 1 87 ? 7.352 -1.346 -7.34 1 97.56 87 TYR B N 1
ATOM 2119 C CA . TYR B 1 87 ? 6.082 -2.047 -7.203 1 97.56 87 TYR B CA 1
ATOM 2120 C C . TYR B 1 87 ? 5.098 -1.234 -6.371 1 97.56 87 TYR B C 1
ATOM 2122 O O . TYR B 1 87 ? 3.934 -1.076 -6.754 1 97.56 87 TYR B O 1
ATOM 2130 N N . TRP B 1 88 ? 5.539 -0.711 -5.246 1 97.69 88 TRP B N 1
ATOM 2131 C CA . TRP B 1 88 ? 4.668 0.012 -4.328 1 97.69 88 TRP B CA 1
ATOM 2132 C C . TRP B 1 88 ? 4.148 1.295 -4.965 1 97.69 88 TRP B C 1
ATOM 2134 O O . TRP B 1 88 ? 3.006 1.697 -4.727 1 97.69 88 TRP B O 1
ATOM 2144 N N . VAL B 1 89 ? 4.969 1.964 -5.789 1 97.5 89 VAL B N 1
ATOM 2145 C CA . VAL B 1 89 ? 4.535 3.17 -6.488 1 97.5 89 VAL B CA 1
ATOM 2146 C C . VAL B 1 89 ? 3.412 2.828 -7.461 1 97.5 89 VAL B C 1
ATOM 2148 O O . VAL B 1 89 ? 2.373 3.492 -7.477 1 97.5 89 VAL B O 1
ATOM 2151 N N . VAL B 1 90 ? 3.59 1.789 -8.195 1 97.44 90 VAL B N 1
ATOM 2152 C CA . VAL B 1 90 ? 2.602 1.37 -9.188 1 97.44 90 VAL B CA 1
ATOM 2153 C C . VAL B 1 90 ? 1.346 0.864 -8.477 1 97.44 90 VAL B C 1
ATOM 2155 O O . VAL B 1 90 ? 0.226 1.168 -8.898 1 97.44 90 VAL B O 1
ATOM 2158 N N . PHE B 1 91 ? 1.543 0.091 -7.434 1 97.19 91 PHE B N 1
ATOM 2159 C CA . PHE B 1 91 ? 0.448 -0.45 -6.637 1 97.19 91 PHE B CA 1
ATOM 2160 C C . PHE B 1 91 ? -0.422 0.67 -6.078 1 97.19 91 PHE B C 1
ATOM 2162 O O . PHE B 1 91 ? -1.651 0.586 -6.117 1 97.19 91 PHE B O 1
ATOM 2169 N N . ALA B 1 92 ? 0.22 1.704 -5.559 1 95.81 92 ALA B N 1
ATOM 2170 C CA . ALA B 1 92 ? -0.512 2.824 -4.969 1 95.81 92 ALA B CA 1
ATOM 2171 C C . ALA B 1 92 ? -1.38 3.52 -6.016 1 95.81 92 ALA B C 1
ATOM 2173 O O . ALA B 1 92 ? -2.533 3.859 -5.746 1 95.81 92 ALA B O 1
ATOM 2174 N N . LEU B 1 93 ? -0.854 3.787 -7.176 1 92.88 93 LEU B N 1
ATOM 2175 C CA . LEU B 1 93 ? -1.617 4.414 -8.25 1 92.88 93 LEU B CA 1
ATOM 2176 C C . LEU B 1 93 ? -2.787 3.529 -8.672 1 92.88 93 LEU B C 1
ATOM 2178 O O . LEU B 1 93 ? -3.896 4.023 -8.883 1 92.88 93 LEU B O 1
ATOM 2182 N N . PHE B 1 94 ? -2.486 2.246 -8.82 1 92.94 94 PHE B N 1
ATOM 2183 C CA . PHE B 1 94 ? -3.535 1.291 -9.164 1 92.94 94 PHE B CA 1
ATOM 2184 C C . PHE B 1 94 ? -4.629 1.287 -8.102 1 92.94 94 PHE B C 1
ATOM 2186 O O . PHE B 1 94 ? -5.816 1.248 -8.43 1 92.94 94 PHE B O 1
ATOM 2193 N N . LYS B 1 95 ? -4.23 1.29 -6.828 1 90.75 95 LYS B N 1
ATOM 2194 C CA . LYS B 1 95 ? -5.172 1.194 -5.719 1 90.75 95 LYS B CA 1
ATOM 2195 C C . LYS B 1 95 ? -6.125 2.387 -5.703 1 90.75 95 LYS B C 1
ATOM 2197 O O . LYS B 1 95 ? -7.309 2.238 -5.383 1 90.75 95 LYS B O 1
ATOM 2202 N N . VAL B 1 96 ? -5.695 3.566 -6.039 1 83.69 96 VAL B N 1
ATOM 2203 C CA . VAL B 1 96 ? -6.527 4.762 -6.078 1 83.69 96 VAL B CA 1
ATOM 2204 C C . VAL B 1 96 ? -7.609 4.605 -7.148 1 83.69 96 VAL B C 1
ATOM 2206 O O . VAL B 1 96 ? -8.773 4.918 -6.906 1 83.69 96 VAL B O 1
ATOM 2209 N N . ILE B 1 97 ? -7.148 4.18 -8.258 1 84.56 97 ILE B N 1
ATOM 2210 C CA . ILE B 1 97 ? -8.086 3.961 -9.359 1 84.56 97 ILE B CA 1
ATOM 2211 C C . ILE B 1 97 ? -9.078 2.863 -8.977 1 84.56 97 ILE B C 1
ATOM 2213 O O . ILE B 1 97 ? -10.281 2.994 -9.219 1 84.56 97 ILE B O 1
ATOM 2217 N N . ASP B 1 98 ? -8.5 1.839 -8.367 1 85.94 98 ASP B N 1
ATOM 2218 C CA . ASP B 1 98 ? -9.297 0.678 -7.98 1 85.94 98 ASP B CA 1
ATOM 2219 C C . ASP B 1 98 ? -10.336 1.053 -6.93 1 85.94 98 ASP B C 1
ATOM 2221 O O . ASP B 1 98 ? -11.484 0.594 -6.992 1 85.94 98 ASP B O 1
ATOM 2225 N N . ASP B 1 99 ? -10 1.829 -5.945 1 80.56 99 ASP B N 1
ATOM 2226 C CA . ASP B 1 99 ? -10.898 2.205 -4.859 1 80.56 99 ASP B CA 1
ATOM 2227 C C . ASP B 1 99 ? -12.07 3.031 -5.383 1 80.56 99 ASP B C 1
ATOM 2229 O O . ASP B 1 99 ? -13.188 2.932 -4.863 1 80.56 99 ASP B O 1
ATOM 2233 N N . TRP B 1 100 ? -11.867 3.816 -6.395 1 75.38 100 TRP B N 1
ATOM 2234 C CA . TRP B 1 100 ? -12.922 4.668 -6.941 1 75.38 100 TRP B CA 1
ATOM 2235 C C . TRP B 1 100 ? -13.75 3.916 -7.98 1 75.38 100 TRP B C 1
ATOM 2237 O O . TRP B 1 100 ? -14.93 4.211 -8.172 1 75.38 100 TRP B O 1
ATOM 2247 N N . SER B 1 101 ? -13.055 3.057 -8.609 1 72.06 101 SER B N 1
ATOM 2248 C CA . SER B 1 101 ? -13.727 2.297 -9.656 1 72.06 101 SER B CA 1
ATOM 2249 C C . SER B 1 101 ? -14.586 1.182 -9.07 1 72.06 101 SER B C 1
ATOM 2251 O O . SER B 1 101 ? -15.477 0.655 -9.742 1 72.06 101 SER B O 1
ATOM 2253 N N . GLY B 1 102 ? -14.25 0.745 -7.91 1 63.47 102 GLY B N 1
ATOM 2254 C CA . GLY B 1 102 ? -14.938 -0.364 -7.262 1 63.47 102 GLY B CA 1
ATOM 2255 C C . GLY B 1 102 ? -16.453 -0.267 -7.34 1 63.47 102 GLY B C 1
ATOM 2256 O O . GLY B 1 102 ? -17.141 -1.284 -7.453 1 63.47 102 GLY B O 1
ATOM 2257 N N . VAL B 1 103 ? -16.844 0.918 -7.277 1 59.91 103 VAL B N 1
ATOM 2258 C CA . VAL B 1 103 ? -18.297 1.074 -7.418 1 59.91 103 VAL B CA 1
ATOM 2259 C C . VAL B 1 103 ? -18.75 0.522 -8.766 1 59.91 103 VAL B C 1
ATOM 2261 O O . VAL B 1 103 ? -19.797 -0.119 -8.859 1 59.91 103 VAL B O 1
ATOM 2264 N N . PHE B 1 104 ? -17.859 0.655 -9.703 1 63.22 104 PHE B N 1
ATOM 2265 C CA . PHE B 1 104 ? -18.266 0.224 -11.039 1 63.22 104 PHE B CA 1
ATOM 2266 C C . PHE B 1 104 ? -17.906 -1.238 -11.266 1 63.22 104 PHE B C 1
ATOM 2268 O O . PHE B 1 104 ? -18.688 -1.986 -11.867 1 63.22 104 PHE B O 1
ATOM 2275 N N . PHE B 1 105 ? -16.891 -1.694 -10.672 1 68.06 105 PHE B N 1
ATOM 2276 C CA . PHE B 1 105 ? -16.375 -3.016 -11.016 1 68.06 105 PHE B CA 1
ATOM 2277 C C . PHE B 1 105 ? -16.859 -4.062 -10.023 1 68.06 105 PHE B C 1
ATOM 2279 O O . PHE B 1 105 ? -16.703 -5.262 -10.242 1 68.06 105 PHE B O 1
ATOM 2286 N N . PHE B 1 106 ? -17.641 -3.561 -9.086 1 63.97 106 PHE B N 1
ATOM 2287 C CA . PHE B 1 106 ? -18.078 -4.477 -8.047 1 63.97 106 PHE B CA 1
ATOM 2288 C C . PHE B 1 106 ? -19 -5.551 -8.633 1 63.97 106 PHE B C 1
ATOM 2290 O O . PHE B 1 106 ? -18.969 -6.703 -8.195 1 63.97 106 PHE B O 1
ATOM 2297 N N . TRP B 1 107 ? -19.672 -5.195 -9.719 1 68 107 TRP B N 1
ATOM 2298 C CA . TRP B 1 107 ? -20.625 -6.172 -10.25 1 68 107 TRP B CA 1
ATOM 2299 C C . TRP B 1 107 ? -19.969 -7.023 -11.328 1 68 107 TRP B C 1
ATOM 2301 O O . TRP B 1 107 ? -20.578 -7.973 -11.836 1 68 107 TRP B O 1
ATOM 2311 N N . LEU B 1 108 ? -18.734 -6.781 -11.648 1 75.12 108 LEU B N 1
ATOM 2312 C CA . LEU B 1 108 ? -18.062 -7.578 -12.656 1 75.12 108 LEU B CA 1
ATOM 2313 C C . LEU B 1 108 ? -17.5 -8.867 -12.055 1 75.12 108 LEU B C 1
ATOM 2315 O O . LEU B 1 108 ? -16.656 -8.82 -11.156 1 75.12 108 LEU B O 1
ATOM 2319 N N . PRO B 1 109 ? -18.094 -10.023 -12.352 1 76.06 109 PRO B N 1
ATOM 2320 C CA . PRO B 1 109 ? -17.734 -11.305 -11.734 1 76.06 109 PRO B CA 1
ATOM 2321 C C . PRO B 1 109 ? -16.25 -11.609 -11.828 1 76.06 109 PRO B C 1
ATOM 2323 O O . PRO B 1 109 ? -15.688 -12.281 -10.961 1 76.06 109 PRO B O 1
ATOM 2326 N N . PHE B 1 110 ? -15.555 -11.125 -12.852 1 84.06 110 PHE B N 1
ATOM 2327 C CA . PHE B 1 110 ? -14.148 -11.469 -13.023 1 84.06 110 PHE B CA 1
ATOM 2328 C C . PHE B 1 110 ? -13.242 -10.359 -12.508 1 84.06 110 PHE B C 1
ATOM 2330 O O . PHE B 1 110 ? -12.031 -10.383 -12.734 1 84.06 110 PHE B O 1
ATOM 2337 N N . TYR B 1 111 ? -13.727 -9.586 -11.656 1 87.38 111 TYR B N 1
ATOM 2338 C CA . TYR B 1 111 ? -12.953 -8.43 -11.219 1 87.38 111 TYR B CA 1
ATOM 2339 C C . TYR B 1 111 ? -11.773 -8.859 -10.344 1 87.38 111 TYR B C 1
ATOM 2341 O O . TYR B 1 111 ? -10.625 -8.5 -10.617 1 87.38 111 TYR B O 1
ATOM 2349 N N . TYR B 1 112 ? -12.086 -9.68 -9.344 1 88.56 112 TYR B N 1
ATOM 2350 C CA . TYR B 1 112 ? -11.062 -10.008 -8.352 1 88.56 112 TYR B CA 1
ATOM 2351 C C . TYR B 1 112 ? -9.977 -10.883 -8.969 1 88.56 112 TYR B C 1
ATOM 2353 O O . TYR B 1 112 ? -8.781 -10.641 -8.758 1 88.56 112 TYR B O 1
ATOM 2361 N N . PRO B 1 113 ? -10.438 -11.852 -9.773 1 89 113 PRO B N 1
ATOM 2362 C CA . PRO B 1 113 ? -9.383 -12.641 -10.414 1 89 113 PRO B CA 1
ATOM 2363 C C . PRO B 1 113 ? -8.5 -11.805 -11.336 1 89 113 PRO B C 1
ATOM 2365 O O . PRO B 1 113 ? -7.289 -12.016 -11.406 1 89 113 PRO B O 1
ATOM 2368 N N . ILE B 1 114 ? -9.07 -10.922 -12.031 1 89.06 114 ILE B N 1
ATOM 2369 C CA . ILE B 1 114 ? -8.312 -10.07 -12.945 1 89.06 114 ILE B CA 1
ATOM 2370 C C . ILE B 1 114 ? -7.406 -9.141 -12.148 1 89.06 114 ILE B C 1
ATOM 2372 O O . ILE B 1 114 ? -6.234 -8.961 -12.492 1 89.06 114 ILE B O 1
ATOM 2376 N N . LYS B 1 115 ? -7.906 -8.594 -11.094 1 90.88 115 LYS B N 1
ATOM 2377 C CA . LYS B 1 115 ? -7.133 -7.738 -10.203 1 90.88 115 LYS B CA 1
ATOM 2378 C C . LYS B 1 115 ? -5.918 -8.477 -9.648 1 90.88 115 LYS B C 1
ATOM 2380 O O . LYS B 1 115 ? -4.805 -7.953 -9.664 1 90.88 115 LYS B O 1
ATOM 2385 N N . LEU B 1 116 ? -6.207 -9.656 -9.203 1 91.5 116 LEU B N 1
ATOM 2386 C CA . LEU B 1 116 ? -5.125 -10.461 -8.648 1 91.5 116 LEU B CA 1
ATOM 2387 C C . LEU B 1 116 ? -4.082 -10.781 -9.719 1 91.5 116 LEU B C 1
ATOM 2389 O O . LEU B 1 116 ? -2.879 -10.695 -9.461 1 91.5 116 LEU B O 1
ATOM 2393 N N . ALA B 1 117 ? -4.527 -11.164 -10.859 1 90.12 117 ALA B N 1
ATOM 2394 C CA . ALA B 1 117 ? -3.615 -11.453 -11.961 1 90.12 117 ALA B CA 1
ATOM 2395 C C . ALA B 1 117 ? -2.76 -10.234 -12.297 1 90.12 117 ALA B C 1
ATOM 2397 O O . ALA B 1 117 ? -1.567 -10.367 -12.586 1 90.12 117 ALA B O 1
ATOM 2398 N N . PHE B 1 118 ? -3.291 -9.102 -12.297 1 92.81 118 PHE B N 1
ATOM 2399 C CA . PHE B 1 118 ? -2.578 -7.863 -12.57 1 92.81 118 PHE B CA 1
ATOM 2400 C C . PHE B 1 118 ? -1.497 -7.617 -11.523 1 92.81 118 PHE B C 1
ATOM 2402 O O . PHE B 1 118 ? -0.37 -7.25 -11.859 1 92.81 118 PHE B O 1
ATOM 2409 N N . LEU B 1 119 ? -1.862 -7.824 -10.273 1 94.88 119 LEU B N 1
ATOM 2410 C CA . LEU B 1 119 ? -0.907 -7.613 -9.195 1 94.88 119 LEU B CA 1
ATOM 2411 C C . LEU B 1 119 ? 0.253 -8.594 -9.297 1 94.88 119 LEU B C 1
ATOM 2413 O O . LEU B 1 119 ? 1.409 -8.227 -9.078 1 94.88 119 LEU B O 1
ATOM 2417 N N . ILE B 1 120 ? -0.026 -9.828 -9.648 1 91.38 120 ILE B N 1
ATOM 2418 C CA . ILE B 1 120 ? 1.024 -10.82 -9.844 1 91.38 120 ILE B CA 1
ATOM 2419 C C . ILE B 1 120 ? 1.909 -10.406 -11.016 1 91.38 120 ILE B C 1
ATOM 2421 O O . ILE B 1 120 ? 3.137 -10.5 -10.938 1 91.38 120 ILE B O 1
ATOM 2425 N N . TYR B 1 121 ? 1.284 -9.953 -12.102 1 92.06 121 TYR B N 1
ATOM 2426 C CA . TYR B 1 121 ? 2.01 -9.461 -13.266 1 92.06 121 TYR B CA 1
ATOM 2427 C C . TYR B 1 121 ? 3 -8.367 -12.875 1 92.06 121 TYR B C 1
ATOM 2429 O O . TYR B 1 121 ? 4.082 -8.273 -13.461 1 92.06 121 TYR B O 1
ATOM 2437 N N . LEU B 1 122 ? 2.717 -7.609 -11.953 1 95 122 LEU B N 1
ATOM 2438 C CA . LEU B 1 122 ? 3.549 -6.477 -11.555 1 95 122 LEU B CA 1
ATOM 2439 C C . LEU B 1 122 ? 4.832 -6.957 -10.883 1 95 122 LEU B C 1
ATOM 2441 O O . LEU B 1 122 ? 5.902 -6.379 -11.094 1 95 122 LEU B O 1
ATOM 2445 N N . PHE B 1 123 ? 4.75 -8.047 -10.008 1 92.25 123 PHE B N 1
ATOM 2446 C CA . PHE B 1 123 ? 5.938 -8.352 -9.219 1 92.25 123 PHE B CA 1
ATOM 2447 C C . PHE B 1 123 ? 6.574 -9.656 -9.688 1 92.25 123 PHE B C 1
ATOM 2449 O O . PHE B 1 123 ? 7.699 -9.977 -9.305 1 92.25 123 PHE B O 1
ATOM 2456 N N . ALA B 1 124 ? 6 -10.367 -10.547 1 86.44 124 ALA B N 1
ATOM 2457 C CA . ALA B 1 124 ? 6.578 -11.625 -11 1 86.44 124 ALA B CA 1
ATOM 2458 C C . ALA B 1 124 ? 7.941 -11.398 -11.656 1 86.44 124 ALA B C 1
ATOM 2460 O O . ALA B 1 124 ? 8.102 -10.484 -12.461 1 86.44 124 ALA B O 1
ATOM 2461 N N . PRO B 1 125 ? 8.914 -12.211 -11.211 1 83.38 125 PRO B N 1
ATOM 2462 C CA . PRO B 1 125 ? 10.266 -12.047 -11.75 1 83.38 125 PRO B CA 1
ATOM 2463 C C . PRO B 1 125 ? 10.32 -12.227 -13.266 1 83.38 125 PRO B C 1
ATOM 2465 O O . PRO B 1 125 ? 11.227 -11.703 -13.922 1 83.38 125 PRO B O 1
ATOM 2468 N N . GLN B 1 126 ? 9.352 -12.875 -13.82 1 80.88 126 GLN B N 1
ATOM 2469 C CA . GLN B 1 126 ? 9.328 -13.156 -15.25 1 80.88 126 GLN B CA 1
ATOM 2470 C C . GLN B 1 126 ? 8.852 -11.945 -16.047 1 80.88 126 GLN B C 1
ATOM 2472 O O . GLN B 1 126 ? 9.305 -11.727 -17.172 1 80.88 126 GLN B O 1
ATOM 2477 N N . THR B 1 127 ? 7.969 -11.211 -15.391 1 83.75 127 THR B N 1
ATOM 2478 C CA . THR B 1 127 ? 7.348 -10.125 -16.141 1 83.75 127 THR B CA 1
ATOM 2479 C C . THR B 1 127 ? 7.867 -8.773 -15.68 1 83.75 127 THR B C 1
ATOM 2481 O O . THR B 1 127 ? 8.094 -7.875 -16.484 1 83.75 127 THR B O 1
ATOM 2484 N N . LYS B 1 128 ? 8.031 -8.68 -14.367 1 89.12 128 LYS B N 1
ATOM 2485 C CA . LYS B 1 128 ? 8.445 -7.41 -13.773 1 89.12 128 LYS B CA 1
ATOM 2486 C C . LYS B 1 128 ? 7.594 -6.254 -14.289 1 89.12 128 LYS B C 1
ATOM 2488 O O . LYS B 1 128 ? 8.133 -5.227 -14.711 1 89.12 128 LYS B O 1
ATOM 2493 N N . GLY B 1 129 ? 6.363 -6.465 -14.297 1 94.5 129 GLY B N 1
ATOM 2494 C CA . GLY B 1 129 ? 5.426 -5.52 -14.883 1 94.5 129 GLY B CA 1
ATOM 2495 C C . GLY B 1 129 ? 5.465 -4.152 -14.227 1 94.5 129 GLY B C 1
ATOM 2496 O O . GLY B 1 129 ? 5.184 -3.141 -14.875 1 94.5 129 GLY B O 1
ATOM 2497 N N . ALA B 1 130 ? 5.828 -4.133 -12.961 1 96.31 130 ALA B N 1
ATOM 2498 C CA . ALA B 1 130 ? 5.918 -2.859 -12.25 1 96.31 130 ALA B CA 1
ATOM 2499 C C . ALA B 1 130 ? 6.957 -1.943 -12.891 1 96.31 130 ALA B C 1
ATOM 2501 O O . ALA B 1 130 ? 6.715 -0.747 -13.062 1 96.31 130 ALA B O 1
ATOM 2502 N N . ILE B 1 131 ? 8.086 -2.516 -13.219 1 95.56 131 ILE B N 1
ATOM 2503 C CA . ILE B 1 131 ? 9.156 -1.746 -13.844 1 95.56 131 ILE B CA 1
ATOM 2504 C C . ILE B 1 131 ? 8.703 -1.231 -15.203 1 95.56 131 ILE B C 1
ATOM 2506 O O . ILE B 1 131 ? 8.914 -0.062 -15.539 1 95.56 131 ILE B O 1
ATOM 2510 N N . THR B 1 132 ? 8.055 -2.062 -15.969 1 96.12 132 THR B N 1
ATOM 2511 C CA . THR B 1 132 ? 7.594 -1.688 -17.297 1 96.12 132 THR B CA 1
ATOM 2512 C C . THR B 1 132 ? 6.566 -0.562 -17.234 1 96.12 132 THR B C 1
ATOM 2514 O O . THR B 1 132 ? 6.684 0.439 -17.938 1 96.12 132 THR B O 1
ATOM 2517 N N . LEU B 1 133 ? 5.598 -0.747 -16.375 1 96.56 133 LEU B N 1
ATOM 2518 C CA . LEU B 1 133 ? 4.551 0.26 -16.234 1 96.56 133 LEU B CA 1
ATOM 2519 C C . LEU B 1 133 ? 5.125 1.568 -15.703 1 96.56 133 LEU B C 1
ATOM 2521 O O . LEU B 1 133 ? 4.715 2.65 -16.125 1 96.56 133 LEU B O 1
ATOM 2525 N N . TYR B 1 134 ? 5.996 1.459 -14.781 1 96.81 134 TYR B N 1
ATOM 2526 C CA . TYR B 1 134 ? 6.66 2.635 -14.227 1 96.81 134 TYR B CA 1
ATOM 2527 C C . TYR B 1 134 ? 7.398 3.402 -15.312 1 96.81 134 TYR B C 1
ATOM 2529 O O . TYR B 1 134 ? 7.195 4.609 -15.477 1 96.81 134 TYR B O 1
ATOM 2537 N N . ASP B 1 135 ? 8.211 2.729 -16.094 1 95.5 135 ASP B N 1
ATOM 2538 C CA . ASP B 1 135 ? 9.086 3.355 -17.078 1 95.5 135 ASP B CA 1
ATOM 2539 C C . ASP B 1 135 ? 8.281 3.9 -18.25 1 95.5 135 ASP B C 1
ATOM 2541 O O . ASP B 1 135 ? 8.609 4.957 -18.797 1 95.5 135 ASP B O 1
ATOM 2545 N N . LYS B 1 136 ? 7.234 3.287 -18.547 1 94.31 136 LYS B N 1
ATOM 2546 C CA . LYS B 1 136 ? 6.52 3.645 -19.766 1 94.31 136 LYS B CA 1
ATOM 2547 C C . LYS B 1 136 ? 5.418 4.66 -19.469 1 94.31 136 LYS B C 1
ATOM 2549 O O . LYS B 1 136 ? 5.047 5.445 -20.344 1 94.31 136 LYS B O 1
ATOM 2554 N N . VAL B 1 137 ? 4.91 4.668 -18.328 1 93.38 137 VAL B N 1
ATOM 2555 C CA . VAL B 1 137 ? 3.705 5.457 -18.109 1 93.38 137 VAL B CA 1
ATOM 2556 C C . VAL B 1 137 ? 3.926 6.414 -16.938 1 93.38 137 VAL B C 1
ATOM 2558 O O . VAL B 1 137 ? 3.883 7.633 -17.109 1 93.38 137 VAL B O 1
ATOM 2561 N N . ILE B 1 138 ? 4.273 5.922 -15.812 1 93.31 138 ILE B N 1
ATOM 2562 C CA . ILE B 1 138 ? 4.215 6.656 -14.547 1 93.31 138 ILE B CA 1
ATOM 2563 C C . ILE B 1 138 ? 5.328 7.699 -14.508 1 93.31 138 ILE B C 1
ATOM 2565 O O . ILE B 1 138 ? 5.094 8.852 -14.125 1 93.31 138 ILE B O 1
ATOM 2569 N N . LYS B 1 139 ? 6.484 7.234 -14.945 1 92.75 139 LYS B N 1
ATOM 2570 C CA . LYS B 1 139 ? 7.641 8.117 -14.898 1 92.75 139 LYS B CA 1
ATOM 2571 C C . LYS B 1 139 ? 7.383 9.406 -15.688 1 92.75 139 LYS B C 1
ATOM 2573 O O . LYS B 1 139 ? 7.566 10.508 -15.164 1 92.75 139 LYS B O 1
ATOM 2578 N N . ASP B 1 140 ? 6.961 9.289 -16.891 1 91.25 140 ASP B N 1
ATOM 2579 C CA . ASP B 1 140 ? 6.711 10.445 -17.734 1 91.25 140 ASP B CA 1
ATOM 2580 C C . ASP B 1 140 ? 5.582 11.305 -17.172 1 91.25 140 ASP B C 1
ATOM 2582 O O . ASP B 1 140 ? 5.656 12.531 -17.203 1 91.25 140 ASP B O 1
ATOM 2586 N N . PHE B 1 141 ? 4.566 10.648 -16.703 1 90.19 141 PHE B N 1
ATOM 2587 C CA . PHE B 1 141 ? 3.432 11.367 -16.141 1 90.19 141 PHE B CA 1
ATOM 2588 C C . PHE B 1 141 ? 3.854 12.164 -14.906 1 90.19 141 PHE B C 1
ATOM 2590 O O . PHE B 1 141 ? 3.453 13.32 -14.742 1 90.19 141 PHE B O 1
ATOM 2597 N N . MET B 1 142 ? 4.598 11.586 -14.062 1 89.06 142 MET B N 1
ATOM 2598 C CA . MET B 1 142 ? 5.008 12.219 -12.812 1 89.06 142 MET B CA 1
ATOM 2599 C C . MET B 1 142 ? 5.984 13.359 -13.078 1 89.06 142 MET B C 1
ATOM 2601 O O . MET B 1 142 ? 5.926 14.398 -12.422 1 89.06 142 MET B O 1
ATOM 2605 N N . ILE B 1 143 ? 6.891 13.172 -14.016 1 86.69 143 ILE B N 1
ATOM 2606 C CA . ILE B 1 143 ? 7.852 14.211 -14.367 1 86.69 143 ILE B CA 1
ATOM 2607 C C . ILE B 1 143 ? 7.121 15.406 -14.969 1 86.69 143 ILE B C 1
ATOM 2609 O O . ILE B 1 143 ? 7.434 16.562 -14.648 1 86.69 143 ILE B O 1
ATOM 2613 N N . LYS B 1 144 ? 6.113 15.133 -15.758 1 87.12 144 LYS B N 1
ATOM 2614 C CA . LYS B 1 144 ? 5.359 16.188 -16.422 1 87.12 144 LYS B CA 1
ATOM 2615 C C . LYS B 1 144 ? 4.555 17 -15.422 1 87.12 144 LYS B C 1
ATOM 2617 O O . LYS B 1 144 ? 4.383 18.219 -15.594 1 87.12 144 LYS B O 1
ATOM 2622 N N . HIS B 1 145 ? 4.141 16.359 -14.359 1 83.19 145 HIS B N 1
ATOM 2623 C CA . HIS B 1 145 ? 3.254 17.047 -13.422 1 83.19 145 HIS B CA 1
ATOM 2624 C C . HIS B 1 145 ? 3.939 17.266 -12.078 1 83.19 145 HIS B C 1
ATOM 2626 O O . HIS B 1 145 ? 3.277 17.531 -11.07 1 83.19 145 HIS B O 1
ATOM 2632 N N . GLN B 1 146 ? 5.148 17.062 -12.117 1 80.31 146 GLN B N 1
ATOM 2633 C CA . GLN B 1 146 ? 5.922 17.109 -10.875 1 80.31 146 GLN B CA 1
ATOM 2634 C C . GLN B 1 146 ? 5.73 18.438 -10.164 1 80.31 146 GLN B C 1
ATOM 2636 O O . GLN B 1 146 ? 5.566 18.484 -8.945 1 80.31 146 GLN B O 1
ATOM 2641 N N . THR B 1 147 ? 5.801 19.5 -10.922 1 74.81 147 THR B N 1
ATOM 2642 C CA . THR B 1 147 ? 5.703 20.828 -10.328 1 74.81 147 THR B CA 1
ATOM 2643 C C . THR B 1 147 ? 4.336 21.031 -9.68 1 74.81 147 THR B C 1
ATOM 2645 O O . THR B 1 147 ? 4.242 21.562 -8.578 1 74.81 147 THR B O 1
ATOM 2648 N N . LYS B 1 148 ? 3.334 20.594 -10.328 1 73.81 148 LYS B N 1
ATOM 2649 C CA . LYS B 1 148 ? 1.982 20.719 -9.789 1 73.81 148 LYS B CA 1
ATOM 2650 C C . LYS B 1 148 ? 1.792 19.844 -8.555 1 73.81 148 LYS B C 1
ATOM 2652 O O . LYS B 1 148 ? 1.173 20.266 -7.574 1 73.81 148 LYS B O 1
ATOM 2657 N N . ILE B 1 149 ? 2.365 18.703 -8.648 1 74.88 149 ILE B N 1
ATOM 2658 C CA . ILE B 1 149 ? 2.232 17.75 -7.559 1 74.88 149 ILE B CA 1
ATOM 2659 C C . ILE B 1 149 ? 3.018 18.234 -6.344 1 74.88 149 ILE B C 1
ATOM 2661 O O . ILE B 1 149 ? 2.52 18.188 -5.215 1 74.88 149 ILE B O 1
ATOM 2665 N N . GLU B 1 150 ? 4.188 18.734 -6.629 1 73 150 GLU B N 1
ATOM 2666 C CA . GLU B 1 150 ? 5.031 19.219 -5.539 1 73 150 GLU B CA 1
ATOM 2667 C C . GLU B 1 150 ? 4.406 20.438 -4.863 1 73 150 GLU B C 1
ATOM 2669 O O . GLU B 1 150 ? 4.504 20.594 -3.643 1 73 150 GLU B O 1
ATOM 2674 N N . ALA B 1 151 ? 3.859 21.203 -5.688 1 64.12 151 ALA B N 1
ATOM 2675 C CA . ALA B 1 151 ? 3.188 22.375 -5.129 1 64.12 151 ALA B CA 1
ATOM 2676 C C . ALA B 1 151 ? 2.072 21.969 -4.172 1 64.12 151 ALA B C 1
ATOM 2678 O O . ALA B 1 151 ? 1.911 22.562 -3.104 1 64.12 151 ALA B O 1
ATOM 2679 N N . GLY B 1 152 ? 1.389 20.891 -4.547 1 63 152 GLY B N 1
ATOM 2680 C CA . GLY B 1 152 ? 0.33 20.359 -3.703 1 63 152 GLY B CA 1
ATOM 2681 C C . GLY B 1 152 ? 0.851 19.594 -2.504 1 63 152 GLY B C 1
ATOM 2682 O O . GLY B 1 152 ? 0.339 19.75 -1.393 1 63 152 GLY B O 1
ATOM 2683 N N . LEU B 1 153 ? 1.863 18.812 -2.766 1 64 153 LEU B N 1
ATOM 2684 C CA . LEU B 1 153 ? 2.428 17.938 -1.752 1 64 153 LEU B CA 1
ATOM 2685 C C . LEU B 1 153 ? 3.164 18.734 -0.683 1 64 153 LEU B C 1
ATOM 2687 O O . LEU B 1 153 ? 3.141 18.375 0.496 1 64 153 LEU B O 1
ATOM 2691 N N . SER B 1 154 ? 3.885 19.734 -1.24 1 60.84 154 SER B N 1
ATOM 2692 C CA . SER B 1 154 ? 4.539 20.594 -0.267 1 60.84 154 SER B CA 1
ATOM 2693 C C . SER B 1 154 ? 3.547 21.125 0.765 1 60.84 154 SER B C 1
ATOM 2695 O O . SER B 1 154 ? 3.877 21.234 1.947 1 60.84 154 SER B O 1
ATOM 2697 N N . GLN B 1 155 ? 2.373 21.172 0.319 1 57.31 155 GLN B N 1
ATOM 2698 C CA . GLN B 1 155 ? 1.302 21.594 1.221 1 57.31 155 GLN B CA 1
ATOM 2699 C C . GLN B 1 155 ? 0.903 20.453 2.158 1 57.31 155 GLN B C 1
ATOM 2701 O O . GLN B 1 155 ? 0.679 20.672 3.35 1 57.31 155 GLN B O 1
ATOM 2706 N N . ALA B 1 156 ? 0.897 19.281 1.636 1 57.62 156 ALA B N 1
ATOM 2707 C CA . ALA B 1 156 ? 0.529 18.109 2.422 1 57.62 156 ALA B CA 1
ATOM 2708 C C . ALA B 1 156 ? 1.62 17.75 3.43 1 57.62 156 ALA B C 1
ATOM 2710 O O . ALA B 1 156 ? 1.326 17.406 4.578 1 57.62 156 ALA B O 1
ATOM 2711 N N . GLY B 1 157 ? 2.855 17.719 2.893 1 59.28 157 GLY B N 1
ATOM 2712 C CA . GLY B 1 157 ? 3.979 17.516 3.795 1 59.28 157 GLY B CA 1
ATOM 2713 C C . GLY B 1 157 ? 4.012 18.516 4.938 1 59.28 157 GLY B C 1
ATOM 2714 O O . GLY B 1 157 ? 4.273 18.141 6.086 1 59.28 157 GLY B O 1
ATOM 2715 N N . HIS B 1 158 ? 3.754 19.719 4.609 1 60 158 HIS B N 1
ATOM 2716 C CA . HIS B 1 158 ? 3.701 20.75 5.641 1 60 158 HIS B CA 1
ATOM 2717 C C . HIS B 1 158 ? 2.543 20.5 6.602 1 60 158 HIS B C 1
ATOM 2719 O O . HIS B 1 158 ? 2.678 20.719 7.809 1 60 158 HIS B O 1
ATOM 2725 N N . ALA B 1 159 ? 1.553 19.938 5.969 1 58.19 159 ALA B N 1
ATOM 2726 C CA . ALA B 1 159 ? 0.412 19.594 6.812 1 58.19 159 ALA B CA 1
ATOM 2727 C C . ALA B 1 159 ? 0.773 18.469 7.789 1 58.19 159 ALA B C 1
ATOM 2729 O O . ALA B 1 159 ? 0.425 18.531 8.969 1 58.19 159 ALA B O 1
ATOM 2730 N N . ALA B 1 160 ? 1.489 17.562 7.219 1 60.38 160 ALA B N 1
ATOM 2731 C CA . ALA B 1 160 ? 1.957 16.469 8.078 1 60.38 160 ALA B CA 1
ATOM 2732 C C . ALA B 1 160 ? 2.859 17 9.188 1 60.38 160 ALA B C 1
ATOM 2734 O O . ALA B 1 160 ? 2.742 16.578 10.344 1 60.38 160 ALA B O 1
ATOM 2735 N N . ASN B 1 161 ? 3.715 17.875 8.812 1 61.09 161 ASN B N 1
ATOM 2736 C CA . ASN B 1 161 ? 4.602 18.5 9.797 1 61.09 161 ASN B CA 1
ATOM 2737 C C . ASN B 1 161 ? 3.818 19.281 10.844 1 61.09 161 ASN B C 1
ATOM 2739 O O . ASN B 1 161 ? 4.168 19.266 12.023 1 61.09 161 ASN B O 1
ATOM 2743 N N . LEU B 1 162 ? 2.799 19.859 10.367 1 60.34 162 LEU B N 1
ATOM 2744 C CA . LEU B 1 162 ? 1.945 20.656 11.242 1 60.34 162 LEU B CA 1
ATOM 2745 C C . LEU B 1 162 ? 1.224 19.766 12.25 1 60.34 162 LEU B C 1
ATOM 2747 O O . LEU B 1 162 ? 1.131 20.109 13.43 1 60.34 162 LEU B O 1
ATOM 2751 N N . LEU B 1 163 ? 0.771 18.719 11.672 1 60.09 163 LEU B N 1
ATOM 2752 C CA . LEU B 1 163 ? 0.055 17.781 12.531 1 60.09 163 LEU B CA 1
ATOM 2753 C C . LEU B 1 163 ? 0.991 17.188 13.57 1 60.09 163 LEU B C 1
ATOM 2755 O O . LEU B 1 163 ? 0.618 17.047 14.742 1 60.09 163 LEU B O 1
ATOM 2759 N N . GLN B 1 164 ? 2.123 16.891 13.18 1 61 164 GLN B N 1
ATOM 2760 C CA . GLN B 1 164 ? 3.111 16.312 14.086 1 61 164 GLN B CA 1
ATOM 2761 C C . GLN B 1 164 ? 3.523 17.312 15.156 1 61 164 GLN B C 1
ATOM 2763 O O . GLN B 1 164 ? 3.676 16.969 16.328 1 61 164 GLN B O 1
ATOM 2768 N N . GLN B 1 165 ? 3.85 18.5 14.703 1 58.69 165 GLN B N 1
ATOM 2769 C CA . GLN B 1 165 ? 4.234 19.547 15.641 1 58.69 165 GLN B CA 1
ATOM 2770 C C . GLN B 1 165 ? 3.119 19.828 16.641 1 58.69 165 GLN B C 1
ATOM 2772 O O . GLN B 1 165 ? 3.383 20.016 17.828 1 58.69 165 GLN B O 1
ATOM 2777 N N . ALA B 1 166 ? 1.983 19.766 16.062 1 56.47 166 ALA B N 1
ATOM 2778 C CA . ALA B 1 166 ? 0.83 19.969 16.938 1 56.47 166 ALA B CA 1
ATOM 2779 C C . ALA B 1 166 ? 0.705 18.828 17.953 1 56.47 166 ALA B C 1
ATOM 2781 O O . ALA B 1 166 ? 0.403 19.078 19.125 1 56.47 166 ALA B O 1
ATOM 2782 N N . ALA B 1 167 ? 0.984 17.703 17.469 1 58.28 167 ALA B N 1
ATOM 2783 C CA . ALA B 1 167 ? 0.909 16.531 18.328 1 58.28 167 ALA B CA 1
ATOM 2784 C C . ALA B 1 167 ? 2.008 16.562 19.391 1 58.28 167 ALA B C 1
ATOM 2786 O O . ALA B 1 167 ? 1.769 16.234 20.562 1 58.28 167 ALA B O 1
ATOM 2787 N N . LYS B 1 168 ? 3.178 16.953 19 1 59.78 168 LYS B N 1
ATOM 2788 C CA . LYS B 1 168 ? 4.309 17.047 19.922 1 59.78 168 LYS B CA 1
ATOM 2789 C C . LYS B 1 168 ? 4.047 18.094 21 1 59.78 168 LYS B C 1
ATOM 2791 O O . LYS B 1 168 ? 4.352 17.875 22.172 1 59.78 168 LYS B O 1
ATOM 2796 N N . GLU B 1 169 ? 3.6 19.156 20.578 1 56.31 169 GLU B N 1
ATOM 2797 C CA . GLU B 1 169 ? 3.33 20.25 21.516 1 56.31 169 GLU B CA 1
ATOM 2798 C C . GLU B 1 169 ? 2.25 19.859 22.516 1 56.31 169 GLU B C 1
ATOM 2800 O O . GLU B 1 169 ? 2.359 20.156 23.719 1 56.31 169 GLU B O 1
ATOM 2805 N N . GLU B 1 170 ? 1.309 19.094 22 1 56.47 170 GLU B N 1
ATOM 2806 C CA . GLU B 1 170 ? 0.256 18.625 22.906 1 56.47 170 GLU B CA 1
ATOM 2807 C C . GLU B 1 170 ? 0.781 17.562 23.859 1 56.47 170 GLU B C 1
ATOM 2809 O O . GLU B 1 170 ? 0.454 17.578 25.047 1 56.47 170 GLU B O 1
ATOM 2814 N N . ALA B 1 171 ? 1.5 16.703 23.281 1 57.88 171 ALA B N 1
ATOM 2815 C CA . ALA B 1 171 ? 2.109 15.664 24.125 1 57.88 171 ALA B CA 1
ATOM 2816 C C . ALA B 1 171 ? 3.049 16.281 25.156 1 57.88 171 ALA B C 1
ATOM 2818 O O . ALA B 1 171 ? 3.059 15.875 26.312 1 57.88 171 ALA B O 1
ATOM 2819 N N . MET B 1 172 ? 3.838 17.156 24.688 1 52.09 172 MET B N 1
ATOM 2820 C CA . MET B 1 172 ? 4.754 17.875 25.578 1 52.09 172 MET B CA 1
ATOM 2821 C C . MET B 1 172 ? 3.986 18.625 26.656 1 52.09 172 MET B C 1
ATOM 2823 O O . MET B 1 172 ? 4.383 18.625 27.828 1 52.09 172 MET B O 1
ATOM 2827 N N . LYS B 1 173 ? 2.99 19.234 26.391 1 55.62 173 LYS B N 1
ATOM 2828 C CA . LYS B 1 173 ? 2.172 19.984 27.344 1 55.62 173 LYS B CA 1
ATOM 2829 C C . LYS B 1 173 ? 1.531 19.047 28.359 1 55.62 173 LYS B C 1
ATOM 2831 O O . LYS B 1 173 ? 1.546 19.312 29.562 1 55.62 173 LYS B O 1
ATOM 2836 N N . LYS B 1 174 ? 1.021 17.969 27.906 1 60.91 174 LYS B N 1
ATOM 2837 C CA . LYS B 1 174 ? 0.413 17 28.812 1 60.91 174 LYS B CA 1
ATOM 2838 C C . LYS B 1 174 ? 1.455 16.391 29.75 1 60.91 174 LYS B C 1
ATOM 2840 O O . LYS B 1 174 ? 1.179 16.172 30.938 1 60.91 174 LYS B O 1
ATOM 2845 N N . GLY B 1 175 ? 2.506 16.156 29.047 1 53.12 175 GLY B N 1
ATOM 2846 C CA . GLY B 1 175 ? 3.604 15.695 29.891 1 53.12 175 GLY B CA 1
ATOM 2847 C C . GLY B 1 175 ? 4.02 16.719 30.938 1 53.12 175 GLY B C 1
ATOM 2848 O O . GLY B 1 175 ? 4.246 16.359 32.094 1 53.12 175 GLY B O 1
ATOM 2849 N N . MET B 1 176 ? 4.172 17.953 30.578 1 57.03 176 MET B N 1
ATOM 2850 C CA . MET B 1 176 ? 4.531 19.016 31.5 1 57.03 176 MET B CA 1
ATOM 2851 C C . MET B 1 176 ? 3.457 19.203 32.562 1 57.03 176 MET B C 1
ATOM 2853 O O . MET B 1 176 ? 3.768 19.406 33.75 1 57.03 176 MET B O 1
ATOM 2857 N N . GLU B 1 177 ? 2.268 19.297 32.219 1 58.34 177 GLU B N 1
ATOM 2858 C CA . GLU B 1 177 ? 1.162 19.391 33.156 1 58.34 177 GLU B CA 1
ATOM 2859 C C . GLU B 1 177 ? 1.177 18.219 34.156 1 58.34 177 GLU B C 1
ATOM 2861 O O . GLU B 1 177 ? 0.929 18.391 35.344 1 58.34 177 GLU B O 1
ATOM 2866 N N . TYR B 1 178 ? 1.431 17.109 33.562 1 60.25 178 TYR B N 1
ATOM 2867 C CA . TYR B 1 178 ? 1.547 15.93 34.406 1 60.25 178 TYR B CA 1
ATOM 2868 C C . TYR B 1 178 ? 2.705 16.078 35.406 1 60.25 178 TYR B C 1
ATOM 2870 O O . TYR B 1 178 ? 2.586 15.711 36.562 1 60.25 178 TYR B O 1
ATOM 2878 N N . MET B 1 179 ? 3.709 16.641 34.938 1 61.03 179 MET B N 1
ATOM 2879 C CA . MET B 1 179 ? 4.875 16.844 35.781 1 61.03 179 MET B CA 1
ATOM 2880 C C . MET B 1 179 ? 4.617 17.938 36.812 1 61.03 179 MET B C 1
ATOM 2882 O O . MET B 1 179 ? 5.082 17.859 37.969 1 61.03 179 MET B O 1
ATOM 2886 N N . LEU B 1 180 ? 3.99 19 36.531 1 60.5 180 LEU B N 1
ATOM 2887 C CA . LEU B 1 180 ? 3.736 20.125 37.406 1 60.5 180 LEU B CA 1
ATOM 2888 C C . LEU B 1 180 ? 2.664 19.766 38.438 1 60.5 180 LEU B C 1
ATOM 2890 O O . LEU B 1 180 ? 2.67 20.297 39.562 1 60.5 180 LEU B O 1
ATOM 2894 N N . ASN B 1 181 ? 1.803 19.062 38.031 1 60.59 181 ASN B N 1
ATOM 2895 C CA . ASN B 1 181 ? 0.744 18.734 38.969 1 60.59 181 ASN B CA 1
ATOM 2896 C C . ASN B 1 181 ? 1.169 17.625 39.938 1 60.59 181 ASN B C 1
ATOM 2898 O O . ASN B 1 181 ? 0.381 17.203 40.781 1 60.59 181 ASN B O 1
ATOM 2902 N N . LYS B 1 182 ? 2.34 17.312 39.719 1 54.75 182 LYS B N 1
ATOM 2903 C CA . LYS B 1 182 ? 2.928 16.547 40.812 1 54.75 182 LYS B CA 1
ATOM 2904 C C . LYS B 1 182 ? 3.82 17.422 41.688 1 54.75 182 LYS B C 1
ATOM 2906 O O . LYS B 1 182 ? 4.523 18.297 41.188 1 54.75 182 LYS B O 1
#

Sequence (364 aa):
MEQINGIIDTLTESTRNLPVIKDIAHKAGVSTGHVSLGAIVFITLFMFLGICADLITDLIGMFYPMFMSFKALETKGADDDKLWLTYWVVFALFKVIDDWSGVFFFWLPFYYPIKLAFLIYLFAPQTKGAITLYDKVIKDFMIKHQTKIEAGLSQAGHAANLLQQAAKEEAMKKGMEYMLNKMEQINGIIDTLTESTRNLPVIKDIAHKAGVSTGHVSLGAIVFITLFMFLGICADLITDLIGMFYPMFMSFKALETKGADDDKLWLTYWVVFALFKVIDDWSGVFFFWLPFYYPIKLAFLIYLFAPQTKGAITLYDKVIKDFMIKHQTKIEAGLSQAGHAANLLQQAAKEEAMKKGMEYMLNK

Radius of gyration: 24.06 Å; Cα contacts (8 Å, |Δi|>4): 336; chains: 2; bounding box: 44×80×82 Å

Secondary structure (DSSP, 8-state):
-HHHHHHHHHHHHHHTT-HHHHHHHHHHTS-HHHHHHHHHHHHHHHHHTTTTHHHHHHIIIIIHHHHHHHHHHHSS-HHHHHHHHHHHHHHHHHHHHHHHHHHHHTT-TTHHHHHHHHHHHHH-TTT-HHHHHIIIIIHHHHHHTHHHHHHHHHHHHHHHHHHHHHHHHHHHHHHHHHHHT-/-HHHHHHHHHHHHHHTT-HHHHHHHHHHTS-HHHHHHHHHHHHHHHHHTTTTHHHHHHIIIIIHHHHHHHHHHHSS-HHHHHHHHHHHHHHHHHHHHHHHHHHHHTT-TTHHHHHHHHHHHHH-TTT-HHHHHIIIIIHHHHHHTHHHHHHHHHHHHHHHHHHHHHHHHHHHHHHHHHHHT-

InterPro domains:
  IPR004345 TB2/DP1/HVA22 [PF03134] (65-141)
  IPR004345 TB2/DP1/HVA22 [PTHR12300] (53-170)

Foldseek 3Di:
DVVLVVQLVVQLVVCVPPPVLVVVCVVVVHGSSVSVVVVVVVVQVCVLVVHCLVVVLCCQLPVVLVVQCVVVVVDPDVVSNVLSVLLVVVVVVVVVVCVVCCVVCVPPSNRSVVSSVVSCLCNPPVRVVSVVCCVPPVVVVCVVCVVVVCVVVVVVVVVVVVVVVVVVVVVVVVVVVVVVVD/DVVLVVQLVVQLVVCVPPPVLVVVCVVVVHGSSVSVVVVVVVVQVCVLVVHCLVVVLCCQLPVVLVVQCVVVVVDPDCVSNVLSVLLVVVVVVVVVVCVVCCVVCVPPSNSSVVSSVVSCQCNPPVRVVSVVCCVPPVVVVCVVCVVVVCVVVVVVVVVVVVVVVVVVVVVVVVVVVVVVVD

Organism: NCBI:txid5963

Solvent-accessible surface area (backbone atoms only — not comparable to full-atom values): 18760 Å² total; per-residue (Å²): 110,69,64,58,48,51,47,32,50,53,33,24,69,66,32,55,80,38,64,71,47,36,53,50,13,63,74,70,71,49,54,30,9,57,50,49,51,50,49,50,53,48,52,46,50,35,22,43,71,58,50,62,31,65,59,53,38,41,48,59,59,39,45,46,56,30,52,53,40,51,52,25,70,77,43,90,54,62,64,53,40,50,52,46,40,40,34,52,38,48,47,45,59,50,46,56,53,46,67,66,39,38,78,69,44,65,77,42,55,60,40,53,51,49,52,42,51,51,46,39,41,26,66,33,88,88,62,34,33,20,59,53,48,35,68,72,48,48,49,58,52,46,63,74,41,35,68,63,48,44,61,52,40,55,50,48,54,43,44,43,50,43,52,48,51,47,48,48,53,48,52,50,46,51,50,49,51,55,54,64,76,93,111,68,65,58,48,51,47,31,50,52,32,24,69,64,34,56,82,37,64,71,48,37,52,52,12,62,75,70,72,49,54,32,9,57,51,49,51,49,49,51,52,49,52,45,50,35,22,43,72,58,52,63,33,65,59,52,38,41,48,59,58,39,45,46,54,27,53,53,41,52,52,24,70,76,42,91,54,64,64,54,41,51,53,46,40,40,35,50,38,50,48,47,57,49,45,55,53,45,67,66,40,37,77,69,43,66,79,42,56,60,41,53,51,49,51,40,51,51,46,39,41,26,66,34,89,88,63,34,34,19,58,52,48,36,67,71,47,48,49,58,52,47,65,73,40,35,68,63,47,44,61,51,40,55,49,49,54,42,44,42,50,42,51,48,51,46,47,48,52,48,51,50,46,52,49,47,51,56,54,64,76,93

pLDDT: mean 81.61, std 13.1, range [52.09, 97.69]